Protein AF-0000000083314081 (afdb_homodimer)

Solvent-accessible surface area (backbone atoms only — not comparable to full-atom values): 13922 Å² total; per-residue (Å²): 123,68,64,67,51,73,63,53,50,51,49,54,43,27,73,72,63,39,52,27,14,42,36,30,29,67,39,76,42,76,49,58,80,53,58,70,67,34,44,24,38,32,38,81,83,71,50,67,47,74,56,68,43,86,66,68,62,46,66,61,52,47,54,51,27,45,52,18,46,72,72,60,50,60,46,72,42,78,40,70,34,49,71,66,58,53,90,82,60,89,75,68,48,52,10,37,36,35,31,43,32,37,50,45,62,44,78,58,82,68,57,69,76,77,65,79,66,75,78,71,81,124,124,69,65,66,51,73,62,54,49,50,49,52,43,26,72,72,63,39,52,27,13,40,36,30,30,67,40,75,43,78,48,58,80,52,57,67,68,35,44,25,38,30,38,79,84,71,51,66,47,74,55,67,44,87,66,70,63,46,64,61,52,48,54,50,28,45,52,17,46,72,72,61,50,58,47,74,42,79,40,70,33,50,71,67,58,53,91,81,60,87,76,68,47,53,10,36,35,35,30,42,32,36,52,45,64,44,78,58,81,66,56,69,75,78,67,79,65,76,76,72,80,124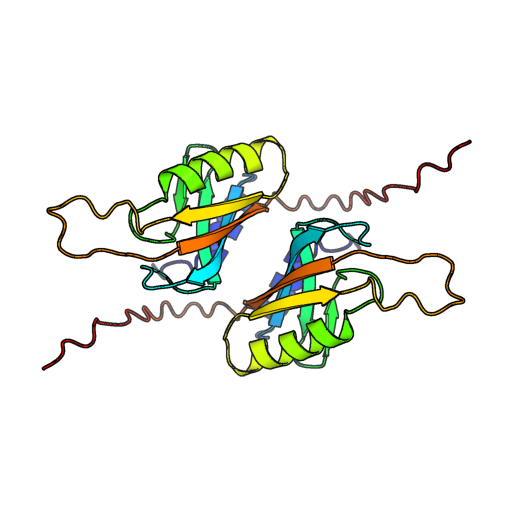

Nearest PDB structures (foldseek):
  3on5-assembly1_A  TM=8.384E-01  e=1.036E-07  Halalkalibacterium halodurans
  2we7-assembly1_A-3  TM=9.356E-01  e=1.508E-06  Mycolicibacterium smegmatis MC2 155
  2we8-assembly1_A-2  TM=9.209E-01  e=4.348E-06  Mycolicibacterium smegmatis MC2 155
  1r8y-assembly1_C  TM=2.141E-01  e=1.840E+00  Mus musculus
  1r8y-assembly1_A  TM=2.029E-01  e=2.673E+00  Mus musculus

Sequence (244 aa):
MASATIYQHLQQLLDQGLTVAVATITDVKGSVPREVGAKMIIHPYGQHVGTIGGGCGEADVIRVGLDVIQDGQPRNVQVDLTEEISMNSLGVCGGIMNVFVEPWRPQTGDVSTTEAAPSAANMASATIYQHLQQLLDQGLTVAVATITDVKGSVPREVGAKMIIHPYGQHVGTIGGGCGEADVIRVGLDVIQDGQPRNVQVDLTEEISMNSLGVCGGIMNVFVEPWRPQTGDVSTTEAAPSAAN

Foldseek 3Di:
DPPDDPVRVVVVCLVVFFKKKKKFFQDKFAFAQADGGFIKIAGLVQDIDGDRGVPQQVVVVNVVRNVCSVPQDKDKDKGAQQVPPPPPDPPRRGMITIMIMGMDGNPDVPPPCVPPPPPPPD/DPPDDPVRVVVVCLVVFFKKKKKFFQDKFAFAQADGGFIKIAGLVQDIDGDRGVPQQVVVVNVVRNVCSVPQDKDKDKGAQQVPPDPPDPPRRGMITIMIMGMDGNPDPPPPPPPPDPPPPD

Organism: NCBI:txid1204385

Structure (mmCIF, N/CA/C/O backbone):
data_AF-0000000083314081-model_v1
#
loop_
_entity.id
_entity.type
_entity.pdbx_description
1 polymer 'XdhC family protein'
#
loop_
_atom_site.group_PDB
_atom_site.id
_atom_site.type_symbol
_atom_site.label_atom_id
_atom_site.label_alt_id
_atom_site.label_comp_id
_atom_site.label_asym_id
_atom_site.label_entity_id
_atom_site.label_seq_id
_atom_site.pdbx_PDB_ins_code
_atom_site.Cartn_x
_atom_site.Cartn_y
_atom_site.Cartn_z
_atom_site.occupancy
_atom_site.B_iso_or_equiv
_atom_site.auth_seq_id
_atom_site.auth_comp_id
_atom_site.auth_asym_id
_atom_site.auth_atom_id
_atom_site.pdbx_PDB_model_num
ATOM 1 N N . MET A 1 1 ? 4.012 7.996 26.531 1 30.94 1 MET A N 1
ATOM 2 C CA . MET A 1 1 ? 3.348 6.93 25.797 1 30.94 1 MET A CA 1
ATOM 3 C C . MET A 1 1 ? 3.92 6.805 24.391 1 30.94 1 MET A C 1
ATOM 5 O O . MET A 1 1 ? 4.062 7.805 23.672 1 30.94 1 MET A O 1
ATOM 9 N N . ALA A 1 2 ? 4.777 6.023 24.234 1 40.97 2 ALA A N 1
ATOM 10 C CA . ALA A 1 2 ? 5.52 5.871 22.984 1 40.97 2 ALA A CA 1
ATOM 11 C C . ALA A 1 2 ? 4.582 5.918 21.781 1 40.97 2 ALA A C 1
ATOM 13 O O . ALA A 1 2 ? 3.498 5.332 21.797 1 40.97 2 ALA A O 1
ATOM 14 N N . SER A 1 3 ? 4.422 7.145 21.172 1 51.25 3 SER A N 1
ATOM 15 C CA . SER A 1 3 ? 3.514 7.379 20.062 1 51.25 3 SER A CA 1
ATOM 16 C C . SER A 1 3 ? 3.514 6.195 19.094 1 51.25 3 SER A C 1
ATOM 18 O O . SER A 1 3 ? 4.57 5.781 18.609 1 51.25 3 SER A O 1
ATOM 20 N N . ALA A 1 4 ? 2.572 5.297 19.219 1 60.06 4 ALA A N 1
ATOM 21 C CA . ALA A 1 4 ? 2.41 4.121 18.359 1 60.06 4 ALA A CA 1
ATOM 22 C C . ALA A 1 4 ? 2.547 4.492 16.891 1 60.06 4 ALA A C 1
ATOM 24 O O . ALA A 1 4 ? 2.111 5.566 16.469 1 60.06 4 ALA A O 1
ATOM 25 N N . THR A 1 5 ? 3.418 3.725 16.25 1 81.44 5 THR A N 1
ATOM 26 C CA . THR A 1 5 ? 3.508 3.879 14.805 1 81.44 5 THR A CA 1
ATOM 27 C C . THR A 1 5 ? 2.164 3.588 14.148 1 81.44 5 THR A C 1
ATOM 29 O O . THR A 1 5 ? 1.254 3.057 14.789 1 81.44 5 THR A O 1
ATOM 32 N N . ILE A 1 6 ? 1.946 4.059 13.039 1 86.94 6 ILE A N 1
ATOM 33 C CA . ILE A 1 6 ? 0.718 3.82 12.289 1 86.94 6 ILE A CA 1
ATOM 34 C C . ILE A 1 6 ? 0.434 2.32 12.227 1 86.94 6 ILE A C 1
ATOM 36 O O . ILE A 1 6 ? -0.721 1.897 12.305 1 86.94 6 ILE A O 1
ATOM 40 N N . TYR A 1 7 ? 1.453 1.509 12.211 1 83.94 7 TYR A N 1
ATOM 41 C CA . TYR A 1 7 ? 1.278 0.065 12.094 1 83.94 7 TYR A CA 1
ATOM 42 C C . TYR A 1 7 ? 0.827 -0.535 13.422 1 83.94 7 TYR A C 1
ATOM 44 O O . TYR A 1 7 ? 0.03 -1.477 13.445 1 83.94 7 TYR A O 1
ATOM 52 N N . GLN A 1 8 ? 1.313 0.028 14.445 1 84.62 8 GLN A N 1
ATOM 53 C CA . GLN A 1 8 ? 0.858 -0.43 15.75 1 84.62 8 GLN A CA 1
ATOM 54 C C . GLN A 1 8 ? -0.625 -0.133 15.953 1 84.62 8 GLN A C 1
ATOM 56 O O . GLN A 1 8 ? -1.363 -0.963 16.484 1 84.62 8 GLN A O 1
ATOM 61 N N . HIS A 1 9 ? -0.928 1.041 15.531 1 89.38 9 HIS A N 1
ATOM 62 C CA . HIS A 1 9 ? -2.342 1.387 15.609 1 89.38 9 HIS A CA 1
ATOM 63 C C . HIS A 1 9 ? -3.188 0.453 14.75 1 89.38 9 HIS A C 1
ATOM 65 O O . HIS A 1 9 ? -4.25 -0.003 15.18 1 89.38 9 HIS A O 1
ATOM 71 N N . LEU A 1 10 ? -2.729 0.212 13.578 1 90.31 10 LEU A N 1
ATOM 72 C CA . LEU A 1 10 ? -3.428 -0.694 12.68 1 90.31 10 LEU A CA 1
ATOM 73 C C . LEU A 1 10 ? -3.635 -2.059 13.328 1 90.31 10 LEU A C 1
ATOM 75 O O . LEU A 1 10 ? -4.75 -2.588 13.32 1 90.31 10 LEU A O 1
ATOM 79 N N . GLN A 1 11 ? -2.609 -2.557 13.914 1 87.44 11 GLN A N 1
ATOM 80 C CA . GLN A 1 11 ? -2.686 -3.865 14.555 1 87.44 11 GLN A CA 1
ATOM 81 C C . GLN A 1 11 ? -3.701 -3.861 15.695 1 87.44 11 GLN A C 1
ATOM 83 O O . GLN A 1 11 ? -4.453 -4.824 15.867 1 87.44 11 GLN A O 1
ATOM 88 N N . GLN A 1 12 ? -3.633 -2.838 16.438 1 88.69 12 GLN A N 1
ATOM 89 C CA . GLN A 1 12 ? -4.566 -2.725 17.547 1 88.69 12 GLN A CA 1
ATOM 90 C C . GLN A 1 12 ? -6.012 -2.764 17.062 1 88.69 12 GLN A C 1
ATOM 92 O O . GLN A 1 12 ? -6.852 -3.439 17.656 1 88.69 12 GLN A O 1
ATOM 97 N N . LEU A 1 13 ? -6.285 -2.082 16.047 1 92 13 LEU A N 1
ATOM 98 C CA . LEU A 1 13 ? -7.641 -2.035 15.5 1 92 13 LEU A CA 1
ATOM 99 C C . LEU A 1 13 ? -8.062 -3.402 14.977 1 92 13 LEU A C 1
ATOM 101 O O . LEU A 1 13 ? -9.188 -3.844 15.203 1 92 13 LEU A O 1
ATOM 105 N N . LEU A 1 14 ? -7.168 -4.066 14.289 1 90.19 14 LEU A N 1
ATOM 106 C CA . LEU A 1 14 ? -7.461 -5.395 13.766 1 90.19 14 LEU A CA 1
ATOM 107 C C . LEU A 1 14 ? -7.676 -6.391 14.898 1 90.19 14 LEU A C 1
ATOM 109 O O . LEU A 1 14 ? -8.555 -7.254 14.812 1 90.19 14 LEU A O 1
ATOM 113 N N . ASP A 1 15 ? -6.922 -6.258 15.914 1 88.75 15 ASP A N 1
ATOM 114 C CA . ASP A 1 15 ? -7.055 -7.129 17.078 1 88.75 15 ASP A CA 1
ATOM 115 C C . ASP A 1 15 ? -8.422 -6.953 17.734 1 88.75 15 ASP A C 1
ATOM 117 O O . ASP A 1 15 ? -8.93 -7.875 18.375 1 88.75 15 ASP A O 1
ATOM 121 N N . GLN A 1 16 ? -8.953 -5.809 17.625 1 92.31 16 GLN A N 1
ATOM 122 C CA . GLN A 1 16 ? -10.273 -5.512 18.172 1 92.31 16 GLN A CA 1
ATOM 123 C C . GLN A 1 16 ? -11.383 -6.031 17.266 1 92.31 16 GLN A C 1
ATOM 125 O O . GLN A 1 16 ? -12.57 -5.863 17.562 1 92.31 16 GLN A O 1
ATOM 130 N N . GLY A 1 17 ? -10.977 -6.59 16.109 1 92 17 GLY A N 1
ATOM 131 C CA . GLY A 1 17 ? -11.945 -7.191 15.203 1 92 17 GLY A CA 1
ATOM 132 C C . GLY A 1 17 ? -12.5 -6.215 14.188 1 92 17 GLY A C 1
ATOM 133 O O . GLY A 1 17 ? -13.5 -6.5 13.523 1 92 17 GLY A O 1
ATOM 134 N N . LEU A 1 18 ? -11.906 -5.086 14.078 1 93.5 18 LEU A N 1
ATOM 135 C CA . LEU A 1 18 ? -12.398 -4.055 13.172 1 93.5 18 LEU A CA 1
ATOM 136 C C . LEU A 1 18 ? -11.766 -4.188 11.797 1 93.5 18 LEU A C 1
ATOM 138 O O . LEU A 1 18 ? -10.562 -4.457 11.68 1 93.5 18 LEU A O 1
ATOM 142 N N . THR A 1 19 ? -12.609 -4.059 10.773 1 95.75 19 THR A N 1
ATOM 143 C CA . THR A 1 19 ? -12.109 -3.863 9.422 1 95.75 19 THR A CA 1
ATOM 144 C C . THR A 1 19 ? -11.875 -2.383 9.141 1 95.75 19 THR A C 1
ATOM 146 O O . THR A 1 19 ? -12.758 -1.554 9.359 1 95.75 19 THR A O 1
ATOM 149 N N . VAL A 1 20 ? -10.719 -2.09 8.664 1 97.19 20 VAL A N 1
ATOM 150 C CA . VAL A 1 20 ? -10.383 -0.696 8.391 1 97.19 20 VAL A CA 1
ATOM 151 C C . VAL A 1 20 ? -9.867 -0.562 6.957 1 97.19 20 VAL A C 1
ATOM 153 O O . VAL A 1 20 ? -9.672 -1.564 6.266 1 97.19 20 VAL A O 1
ATOM 156 N N . ALA A 1 21 ? -9.773 0.697 6.516 1 97.69 21 ALA A N 1
ATOM 157 C CA . ALA A 1 21 ? -9.086 1 5.266 1 97.69 21 ALA A CA 1
ATOM 158 C C . ALA A 1 21 ? -7.762 1.718 5.531 1 97.69 21 ALA A C 1
ATOM 160 O O . ALA A 1 21 ? -7.668 2.533 6.449 1 97.69 21 ALA A O 1
ATOM 161 N N . VAL A 1 22 ? -6.75 1.36 4.766 1 97.06 22 VAL A N 1
ATOM 162 C CA . VAL A 1 22 ? -5.48 2.078 4.812 1 97.06 22 VAL A CA 1
ATOM 163 C C . VAL A 1 22 ? -5.25 2.807 3.492 1 97.06 22 VAL A C 1
ATOM 165 O O . VAL A 1 22 ? -5.277 2.191 2.424 1 97.06 22 VAL A O 1
ATOM 168 N N . ALA A 1 23 ? -5.102 4.113 3.57 1 97.25 23 ALA A N 1
ATOM 169 C CA . ALA A 1 23 ? -4.758 4.965 2.434 1 97.25 23 ALA A CA 1
ATOM 170 C C . ALA A 1 23 ? -3.256 5.234 2.387 1 97.25 23 ALA A C 1
ATOM 172 O O . ALA A 1 23 ? -2.656 5.629 3.391 1 97.25 23 ALA A O 1
ATOM 173 N N . THR A 1 24 ? -2.633 5 1.259 1 96.94 24 THR A N 1
ATOM 174 C CA . THR A 1 24 ? -1.206 5.23 1.053 1 96.94 24 THR A CA 1
ATOM 175 C C . THR A 1 24 ? -0.972 6.141 -0.148 1 96.94 24 THR A C 1
ATOM 177 O O . THR A 1 24 ? -1.516 5.906 -1.229 1 96.94 24 THR A O 1
ATOM 180 N N . ILE A 1 25 ? -0.211 7.211 0.054 1 96.19 25 ILE A N 1
ATOM 181 C CA . ILE A 1 25 ? 0.215 8 -1.095 1 96.19 25 ILE A CA 1
ATOM 182 C C . ILE A 1 25 ? 1.212 7.203 -1.931 1 96.19 25 ILE A C 1
ATOM 184 O O . ILE A 1 25 ? 2.285 6.84 -1.446 1 96.19 25 ILE A O 1
ATOM 188 N N . THR A 1 26 ? 0.917 6.977 -3.232 1 97.88 26 THR A N 1
ATOM 189 C CA . THR A 1 26 ? 1.77 6.117 -4.047 1 97.88 26 THR A CA 1
ATOM 190 C C . THR A 1 26 ? 2.51 6.934 -5.102 1 97.88 26 THR A C 1
ATOM 192 O O . THR A 1 26 ? 3.486 6.461 -5.688 1 97.88 26 THR A O 1
ATOM 195 N N . ASP A 1 27 ? 2.014 8.102 -5.383 1 96.44 27 ASP A N 1
ATOM 196 C CA . ASP A 1 27 ? 2.619 8.984 -6.379 1 96.44 27 ASP A CA 1
ATOM 197 C C . ASP A 1 27 ? 2.25 10.445 -6.121 1 96.44 27 ASP A C 1
ATOM 199 O O . ASP A 1 27 ? 1.178 10.734 -5.586 1 96.44 27 ASP A O 1
ATOM 203 N N . VAL A 1 28 ? 3.188 11.297 -6.543 1 94.19 28 VAL A N 1
ATOM 204 C CA . VAL A 1 28 ? 2.906 12.711 -6.375 1 94.19 28 VAL A CA 1
ATOM 205 C C . VAL A 1 28 ? 3.475 13.5 -7.555 1 94.19 28 VAL A C 1
ATOM 207 O O . VAL A 1 28 ? 4.438 13.062 -8.188 1 94.19 28 VAL A O 1
ATOM 210 N N . LYS A 1 29 ? 2.773 14.516 -7.836 1 93.38 29 LYS A N 1
ATOM 211 C CA . LYS A 1 29 ? 3.238 15.531 -8.773 1 93.38 29 LYS A CA 1
ATOM 212 C C . LYS A 1 29 ? 3.113 16.922 -8.18 1 93.38 29 LYS A C 1
ATOM 214 O O . LYS A 1 29 ? 2.062 17.297 -7.652 1 93.38 29 LYS A O 1
ATOM 219 N N . GLY A 1 30 ? 4.211 17.719 -8.281 1 90.5 30 GLY A N 1
ATOM 220 C CA . GLY A 1 30 ? 4.164 19.062 -7.754 1 90.5 30 GLY A CA 1
ATOM 221 C C . GLY A 1 30 ? 4.348 19.125 -6.246 1 90.5 30 GLY A C 1
ATOM 222 O O . GLY A 1 30 ? 4.969 18.234 -5.66 1 90.5 30 GLY A O 1
ATOM 223 N N . SER A 1 31 ? 3.961 20.141 -5.633 1 86.06 31 SER A N 1
ATOM 224 C CA . SER A 1 31 ? 4.121 20.328 -4.195 1 86.06 31 SER A CA 1
ATOM 225 C C . SER A 1 31 ? 2.955 19.719 -3.426 1 86.06 31 SER A C 1
ATOM 227 O O . SER A 1 31 ? 1.798 20.078 -3.648 1 86.06 31 SER A O 1
ATOM 229 N N . VAL A 1 32 ? 3.299 18.828 -2.689 1 85.06 32 VAL A N 1
ATOM 230 C CA . VAL A 1 32 ? 2.273 18.156 -1.898 1 85.06 32 VAL A CA 1
ATOM 231 C C . VAL A 1 32 ? 2.674 18.156 -0.425 1 85.06 32 VAL A C 1
ATOM 233 O O . VAL A 1 32 ? 3.854 18.297 -0.096 1 85.06 32 VAL A O 1
ATOM 236 N N . PRO A 1 33 ? 1.702 18.062 0.41 1 85.38 33 PRO A N 1
ATOM 237 C CA . PRO A 1 33 ? 1.962 18.188 1.845 1 85.38 33 PRO A CA 1
ATOM 238 C C . PRO A 1 33 ? 2.709 17 2.43 1 85.38 33 PRO A C 1
ATOM 240 O O . PRO A 1 33 ? 3.344 17.109 3.48 1 85.38 33 PRO A O 1
ATOM 243 N N . ARG A 1 34 ? 2.525 15.797 1.87 1 90.12 34 ARG A N 1
ATOM 244 C CA . ARG A 1 34 ? 3.168 14.594 2.377 1 90.12 34 ARG A CA 1
ATOM 245 C C . ARG A 1 34 ? 3.887 13.844 1.26 1 90.12 34 ARG A C 1
ATOM 247 O O . ARG A 1 34 ? 3.543 13.992 0.085 1 90.12 34 ARG A O 1
ATOM 254 N N . GLU A 1 35 ? 4.805 13 1.658 1 91.69 35 GLU A N 1
ATOM 255 C CA . GLU A 1 35 ? 5.625 12.273 0.697 1 91.69 35 GLU A CA 1
ATOM 256 C C . GLU A 1 35 ? 4.977 10.945 0.312 1 91.69 35 GLU A C 1
ATOM 258 O O . GLU A 1 35 ? 4.074 10.469 1.003 1 91.69 35 GLU A O 1
ATOM 263 N N . VAL A 1 36 ? 5.453 10.367 -0.768 1 95.69 36 VAL A N 1
ATOM 264 C CA . VAL A 1 36 ? 5.07 9.023 -1.171 1 95.69 36 VAL A CA 1
ATOM 265 C C . VAL A 1 36 ? 5.328 8.047 -0.025 1 95.69 36 VAL A C 1
ATOM 267 O O . VAL A 1 36 ? 6.367 8.117 0.636 1 95.69 36 VAL A O 1
ATOM 270 N N . GLY A 1 37 ? 4.375 7.172 0.257 1 94.94 37 GLY A N 1
ATOM 271 C CA . GLY A 1 37 ? 4.492 6.215 1.348 1 94.94 37 GLY A CA 1
ATOM 272 C C . GLY A 1 37 ? 3.713 6.621 2.584 1 94.94 37 GLY A C 1
ATOM 273 O O . GLY A 1 37 ? 3.453 5.793 3.459 1 94.94 37 GLY A O 1
ATOM 274 N N . ALA A 1 38 ? 3.389 7.93 2.703 1 93.81 38 ALA A N 1
ATOM 275 C CA . ALA A 1 38 ? 2.57 8.375 3.828 1 93.81 38 ALA A CA 1
ATOM 276 C C . ALA A 1 38 ? 1.236 7.633 3.861 1 93.81 38 ALA A C 1
ATOM 278 O O . ALA A 1 38 ? 0.65 7.352 2.814 1 93.81 38 ALA A O 1
ATOM 279 N N . LYS A 1 39 ? 0.776 7.375 5.145 1 94.62 39 LYS A N 1
ATOM 280 C CA . LYS A 1 39 ? -0.409 6.535 5.289 1 94.62 39 LYS A CA 1
ATOM 281 C C . LYS A 1 39 ? -1.425 7.176 6.23 1 94.62 39 LYS A C 1
ATOM 283 O O . LYS A 1 39 ? -1.055 7.941 7.125 1 94.62 39 LYS A O 1
ATOM 288 N N . MET A 1 40 ? -2.65 6.793 5.984 1 94.62 40 MET A N 1
ATOM 289 C CA . MET A 1 40 ? -3.785 7.121 6.84 1 94.62 40 MET A CA 1
ATOM 290 C C . MET A 1 40 ? -4.688 5.902 7.039 1 94.62 40 MET A C 1
ATOM 292 O O . MET A 1 40 ? -5 5.199 6.078 1 94.62 40 MET A O 1
ATOM 296 N N . ILE A 1 41 ? -4.992 5.68 8.297 1 96.06 41 ILE A N 1
ATOM 297 C CA . ILE A 1 41 ? -5.945 4.621 8.602 1 96.06 41 ILE A CA 1
ATOM 298 C C . ILE A 1 41 ? -7.348 5.211 8.742 1 96.06 41 ILE A C 1
ATOM 300 O O . ILE A 1 41 ? -7.551 6.18 9.469 1 96.06 41 ILE A O 1
ATOM 304 N N . ILE A 1 42 ? -8.25 4.605 8.031 1 96.44 42 ILE A N 1
ATOM 305 C CA . ILE A 1 42 ? -9.641 5.047 8.078 1 96.44 42 ILE A CA 1
ATOM 306 C C . ILE A 1 42 ? -10.484 4.008 8.812 1 96.44 42 ILE A C 1
ATOM 308 O O . ILE A 1 42 ? -10.547 2.848 8.398 1 96.44 42 ILE A O 1
ATOM 312 N N . HIS A 1 43 ? -11.195 4.484 9.781 1 94.75 43 HIS A N 1
ATOM 313 C CA . HIS A 1 43 ? -12.086 3.65 10.578 1 94.75 43 HIS A CA 1
ATOM 314 C C . HIS A 1 43 ? -13.453 3.52 9.922 1 94.75 43 HIS A C 1
ATOM 316 O O . HIS A 1 43 ? -13.867 4.391 9.156 1 94.75 43 HIS A O 1
ATOM 322 N N . PRO A 1 44 ? -14.117 2.422 10.391 1 92.62 44 PRO A N 1
ATOM 323 C CA . PRO A 1 44 ? -15.445 2.242 9.805 1 92.62 44 PRO A CA 1
ATOM 324 C C . PRO A 1 44 ? -16.438 3.322 10.25 1 92.62 44 PRO A C 1
ATOM 326 O O . PRO A 1 44 ? -17.484 3.492 9.625 1 92.62 44 PRO A O 1
ATOM 329 N N . TYR A 1 45 ? -16.141 4.047 11.273 1 88.38 45 TYR A N 1
ATOM 330 C CA . TYR A 1 45 ? -17.062 5.074 11.75 1 88.38 45 TYR A CA 1
ATOM 331 C C . TYR A 1 45 ? -16.594 6.465 11.336 1 88.38 45 TYR A C 1
ATOM 333 O O . TYR A 1 45 ? -17.094 7.469 11.859 1 88.38 45 TYR A O 1
ATOM 341 N N . GLY A 1 46 ? -15.656 6.594 10.539 1 82.56 46 GLY A N 1
ATOM 342 C CA . GLY A 1 46 ? -15.266 7.852 9.922 1 82.56 46 GLY A CA 1
ATOM 343 C C . GLY A 1 46 ? -14.055 8.484 10.578 1 82.56 46 GLY A C 1
ATOM 344 O O . GLY A 1 46 ? -13.508 9.469 10.062 1 82.56 46 GLY A O 1
ATOM 345 N N . GLN A 1 47 ? -13.672 7.973 11.727 1 87.69 47 GLN A N 1
ATOM 346 C CA . GLN A 1 47 ? -12.438 8.453 12.352 1 87.69 47 GLN A CA 1
ATOM 347 C C . GLN A 1 47 ? -11.211 7.941 11.609 1 87.69 47 GLN A C 1
ATOM 349 O O . GLN A 1 47 ? -11.312 7.027 10.781 1 87.69 47 GLN A O 1
ATOM 354 N N . HIS A 1 48 ? -10.148 8.688 11.828 1 89.5 48 HIS A N 1
ATOM 355 C CA . HIS A 1 48 ? -8.93 8.258 11.148 1 89.5 48 HIS A CA 1
ATOM 356 C C . HIS A 1 48 ? -7.711 8.469 12.039 1 89.5 48 HIS A C 1
ATOM 358 O O . HIS A 1 48 ? -7.762 9.227 13.008 1 89.5 48 HIS A O 1
ATOM 364 N N . VAL A 1 49 ? -6.688 7.66 11.766 1 88.75 49 VAL A N 1
ATOM 365 C CA . VAL A 1 49 ? -5.371 7.793 12.383 1 88.75 49 VAL A CA 1
ATOM 366 C C . VAL A 1 49 ? -4.336 8.133 11.312 1 88.75 49 VAL A C 1
ATOM 368 O O . VAL A 1 49 ? -4.289 7.496 10.258 1 88.75 49 VAL A O 1
ATOM 371 N N . GLY A 1 50 ? -3.488 9.086 11.664 1 87.5 50 GLY A N 1
ATOM 372 C CA . GLY A 1 50 ? -2.566 9.57 10.656 1 87.5 50 GLY A CA 1
ATOM 373 C C . GLY A 1 50 ? -3.221 10.492 9.641 1 87.5 50 GLY A C 1
ATOM 374 O O . GLY A 1 50 ? -4.422 10.758 9.719 1 87.5 50 GLY A O 1
ATOM 375 N N . THR A 1 51 ? -2.379 11.062 8.75 1 86.69 51 THR A N 1
ATOM 376 C CA . THR A 1 51 ? -2.91 11.953 7.723 1 86.69 51 THR A CA 1
ATOM 377 C C . THR A 1 51 ? -2.057 11.898 6.457 1 86.69 51 THR A C 1
ATOM 379 O O . THR A 1 51 ? -0.875 11.547 6.516 1 86.69 51 THR A O 1
ATOM 382 N N . ILE A 1 52 ? -2.725 12.211 5.309 1 84.5 52 ILE A N 1
ATOM 383 C CA . ILE A 1 52 ? -2.012 12.297 4.039 1 84.5 52 ILE A CA 1
ATOM 384 C C . ILE A 1 52 ? -1.859 13.758 3.625 1 84.5 52 ILE A C 1
ATOM 386 O O . ILE A 1 52 ? -1.302 14.055 2.566 1 84.5 52 ILE A O 1
ATOM 390 N N . GLY A 1 53 ? -2.18 14.766 4.41 1 78.06 53 GLY A N 1
ATOM 391 C CA . GLY A 1 53 ? -1.998 16.141 4.008 1 78.06 53 GLY A CA 1
ATOM 392 C C . GLY A 1 53 ? -2.689 17.141 4.93 1 78.06 53 GLY A C 1
ATOM 393 O O . GLY A 1 53 ? -2.654 18.344 4.691 1 78.06 53 GLY A O 1
ATOM 394 N N . GLY A 1 54 ? -3.174 16.953 6.066 1 65.12 54 GLY A N 1
ATOM 395 C CA . GLY A 1 54 ? -3.576 17.922 7.07 1 65.12 54 GLY A CA 1
ATOM 396 C C . GLY A 1 54 ? -4.883 18.625 6.734 1 65.12 54 GLY A C 1
ATOM 397 O O . GLY A 1 54 ? -5.113 19.766 7.156 1 65.12 54 GLY A O 1
ATOM 398 N N . GLY A 1 55 ? -5.652 18.016 5.895 1 64.69 55 GLY A N 1
ATOM 399 C CA . GLY A 1 55 ? -6.969 18.594 5.68 1 64.69 55 GLY A CA 1
ATOM 400 C C . GLY A 1 55 ? -7.34 18.703 4.211 1 64.69 55 GLY A C 1
ATOM 401 O O . GLY A 1 55 ? -8.516 18.625 3.857 1 64.69 55 GLY A O 1
ATOM 402 N N . CYS A 1 56 ? -6.32 18.906 3.438 1 64.56 56 CYS A N 1
ATOM 403 C CA . CYS A 1 56 ? -6.613 19.078 2.018 1 64.56 56 CYS A CA 1
ATOM 404 C C . CYS A 1 56 ? -6.805 17.719 1.337 1 64.56 56 CYS A C 1
ATOM 406 O O . CYS A 1 56 ? -5.93 16.859 1.405 1 64.56 56 CYS A O 1
ATOM 408 N N . GLY A 1 57 ? -8.109 17.438 0.826 1 75.94 57 GLY A N 1
ATOM 409 C CA . GLY A 1 57 ? -8.461 16.281 0.023 1 75.94 57 GLY A CA 1
ATOM 410 C C . GLY A 1 57 ? -8.695 15.031 0.85 1 75.94 57 GLY A C 1
ATOM 411 O O . GLY A 1 57 ? -9.031 13.977 0.308 1 75.94 57 GLY A O 1
ATOM 412 N N . GLU A 1 58 ? -8.609 15.148 2.219 1 84.69 58 GLU A N 1
ATOM 413 C CA . GLU A 1 58 ? -8.766 14 3.109 1 84.69 58 GLU A CA 1
ATOM 414 C C . GLU A 1 58 ? -10.211 13.516 3.129 1 84.69 58 GLU A C 1
ATOM 416 O O . GLU A 1 58 ? -10.469 12.312 3.211 1 84.69 58 GLU A O 1
ATOM 421 N N . ALA A 1 59 ? -11.125 14.445 2.938 1 86.81 59 ALA A N 1
ATOM 422 C CA . ALA A 1 59 ? -12.539 14.07 2.992 1 86.81 59 ALA A CA 1
ATOM 423 C C . ALA A 1 59 ? -12.883 13.062 1.896 1 86.81 59 ALA A C 1
ATOM 425 O O . ALA A 1 59 ? -13.578 12.07 2.146 1 86.81 59 ALA A O 1
ATOM 426 N N . ASP A 1 60 ? -12.406 13.336 0.712 1 89.75 60 ASP A N 1
ATOM 427 C CA . ASP A 1 60 ? -12.656 12.422 -0.401 1 89.75 60 ASP A CA 1
ATOM 428 C C . ASP A 1 60 ? -12.023 11.055 -0.143 1 89.75 60 ASP A C 1
ATOM 430 O O . ASP A 1 60 ? -12.641 10.023 -0.412 1 89.75 60 ASP A O 1
ATOM 434 N N . VAL A 1 61 ? -10.867 11.07 0.346 1 94.69 61 VAL A N 1
ATOM 435 C CA . VAL A 1 61 ? -10.164 9.828 0.616 1 94.69 61 VAL A CA 1
ATOM 436 C C . VAL A 1 61 ? -10.891 9.047 1.71 1 94.69 61 VAL A C 1
ATOM 438 O O . VAL A 1 61 ? -11.023 7.824 1.623 1 94.69 61 VAL A O 1
ATOM 441 N N . ILE A 1 62 ? -11.367 9.734 2.703 1 95.19 62 ILE A N 1
ATOM 442 C CA . ILE A 1 62 ? -12.102 9.094 3.791 1 95.19 62 ILE A CA 1
ATOM 443 C C . ILE A 1 62 ? -13.391 8.477 3.25 1 95.19 62 ILE A C 1
ATOM 445 O O . ILE A 1 62 ? -13.719 7.332 3.578 1 95.19 62 ILE A O 1
ATOM 449 N N . ARG A 1 63 ? -14.086 9.195 2.434 1 95.19 63 ARG A N 1
ATOM 450 C CA . ARG A 1 63 ? -15.305 8.664 1.835 1 95.19 63 ARG A CA 1
ATOM 451 C C . ARG A 1 63 ? -15.016 7.383 1.053 1 95.19 63 ARG A C 1
ATOM 453 O O . ARG A 1 63 ? -15.727 6.391 1.191 1 95.19 63 ARG A O 1
ATOM 460 N N . VAL A 1 64 ? -14.023 7.422 0.245 1 96.44 64 VAL A N 1
ATOM 461 C CA . VAL A 1 64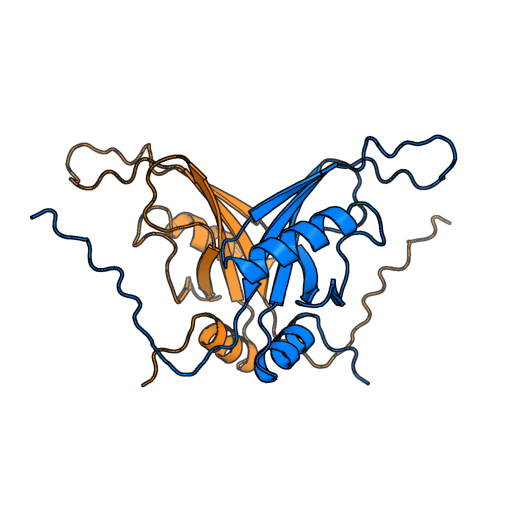 ? -13.617 6.25 -0.524 1 96.44 64 VAL A CA 1
ATOM 462 C C . VAL A 1 64 ? -13.234 5.117 0.425 1 96.44 64 VAL A C 1
ATOM 464 O O . VAL A 1 64 ? -13.562 3.953 0.178 1 96.44 64 VAL A O 1
ATOM 467 N N . GLY A 1 65 ? -12.523 5.477 1.483 1 97.44 65 GLY A N 1
ATOM 468 C CA . GLY A 1 65 ? -12.156 4.48 2.477 1 97.44 65 GLY A CA 1
ATOM 469 C C . GLY A 1 65 ? -13.352 3.75 3.059 1 97.44 65 GLY A C 1
ATOM 470 O O . GLY A 1 65 ? -13.305 2.535 3.266 1 97.44 65 GLY A O 1
ATOM 471 N N . LEU A 1 66 ? -14.398 4.453 3.299 1 97.19 66 LEU A N 1
ATOM 472 C CA . LEU A 1 66 ? -15.617 3.846 3.82 1 97.19 66 LEU A CA 1
ATOM 473 C C . LEU A 1 66 ? -16.219 2.877 2.809 1 97.19 66 LEU A C 1
ATOM 475 O O . LEU A 1 66 ? -16.672 1.794 3.178 1 97.19 66 LEU A O 1
ATOM 479 N N . ASP A 1 67 ? -16.219 3.244 1.559 1 97.75 67 ASP A N 1
ATOM 480 C CA . ASP A 1 67 ? -16.688 2.346 0.505 1 97.75 67 ASP A CA 1
ATOM 481 C C . ASP A 1 67 ? -15.836 1.077 0.455 1 97.75 67 ASP A C 1
ATOM 483 O O . ASP A 1 67 ? -16.359 -0.025 0.3 1 97.75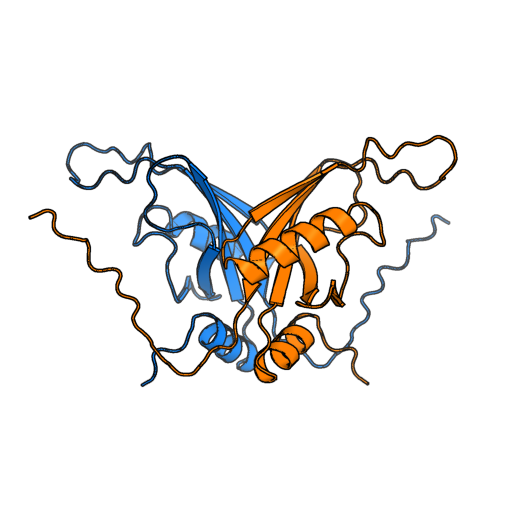 67 ASP A O 1
ATOM 487 N N . VAL A 1 68 ? -14.562 1.281 0.542 1 97.88 68 VAL A N 1
ATOM 488 C CA . VAL A 1 68 ? -13.617 0.172 0.487 1 97.88 68 VAL A CA 1
ATOM 489 C C . VAL A 1 68 ? -13.867 -0.781 1.653 1 97.88 68 VAL A C 1
ATOM 491 O O . VAL A 1 68 ? -13.82 -2.002 1.487 1 97.88 68 VAL A O 1
ATOM 494 N N . ILE A 1 69 ? -14.07 -0.246 2.812 1 97 69 ILE A N 1
ATOM 495 C CA . ILE A 1 69 ? -14.375 -1.073 3.975 1 97 69 ILE A CA 1
ATOM 496 C C . ILE A 1 69 ? -15.648 -1.877 3.719 1 97 69 ILE A C 1
ATOM 498 O O . ILE A 1 69 ? -15.711 -3.066 4.039 1 97 69 ILE A O 1
ATOM 502 N N . GLN A 1 70 ? -16.578 -1.288 3.152 1 96.56 70 GLN A N 1
ATOM 503 C CA . GLN A 1 70 ? -17.891 -1.893 2.949 1 96.56 70 GLN A CA 1
ATOM 504 C C . GLN A 1 70 ? -17.828 -3.006 1.907 1 96.56 70 GLN A C 1
ATOM 506 O O . GLN A 1 70 ? -18.391 -4.086 2.109 1 96.56 70 GLN A O 1
ATOM 511 N N . ASP A 1 71 ? -17.125 -2.822 0.795 1 97 71 ASP A N 1
ATOM 512 C CA . ASP A 1 71 ? -17.234 -3.791 -0.291 1 97 71 ASP A CA 1
ATOM 513 C C . ASP A 1 71 ? -15.969 -4.633 -0.406 1 97 71 ASP A C 1
ATOM 515 O O . ASP A 1 71 ? -15.938 -5.617 -1.147 1 97 71 ASP A O 1
ATOM 519 N N . GLY A 1 72 ? -14.914 -4.227 0.245 1 96.25 72 GLY A N 1
ATOM 520 C CA . GLY A 1 72 ? -13.695 -5.012 0.294 1 96.25 72 GLY A CA 1
ATOM 521 C C . GLY A 1 72 ? -12.828 -4.848 -0.944 1 96.25 72 GLY A C 1
ATOM 522 O O . GLY A 1 72 ? -11.875 -5.598 -1.143 1 96.25 72 GLY A O 1
ATOM 523 N N . GLN A 1 73 ? -13.172 -3.846 -1.791 1 96.31 73 GLN A N 1
ATOM 524 C CA . GLN A 1 73 ? -12.438 -3.658 -3.039 1 96.31 73 GLN A CA 1
ATOM 525 C C . GLN A 1 73 ? -11.508 -2.455 -2.953 1 96.31 73 GLN A C 1
ATOM 527 O O . GLN A 1 73 ? -11.953 -1.331 -2.711 1 96.31 73 GLN A O 1
ATOM 532 N N . PRO A 1 74 ? -10.227 -2.689 -3.195 1 98 74 PRO A N 1
ATOM 533 C CA . PRO A 1 74 ? -9.312 -1.544 -3.184 1 98 74 PRO A CA 1
ATOM 534 C C . PRO A 1 74 ? -9.609 -0.54 -4.293 1 98 74 PRO A C 1
ATOM 536 O O . PRO A 1 74 ? -10.25 -0.888 -5.293 1 98 74 PRO A O 1
ATOM 539 N N . ARG A 1 75 ? -9.141 0.739 -4.078 1 97.62 75 ARG A N 1
ATOM 540 C CA . ARG A 1 75 ? -9.344 1.826 -5.03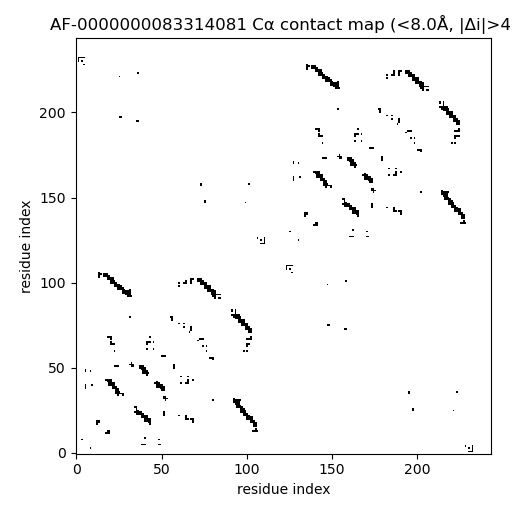1 1 97.62 75 ARG A CA 1
ATOM 541 C C . ARG A 1 75 ? -8.133 2.746 -5.078 1 97.62 75 ARG A C 1
ATOM 543 O O . ARG A 1 75 ? -7.438 2.924 -4.074 1 97.62 75 ARG A O 1
ATOM 550 N N . ASN A 1 76 ? -7.953 3.27 -6.285 1 97.88 76 ASN A N 1
ATOM 551 C CA . ASN A 1 76 ? -7.062 4.418 -6.43 1 97.88 76 ASN A CA 1
ATOM 552 C C . ASN A 1 76 ? -7.84 5.73 -6.469 1 97.88 76 ASN A C 1
ATOM 554 O O . ASN A 1 76 ? -8.867 5.828 -7.141 1 97.88 76 ASN A O 1
ATOM 558 N N . VAL A 1 77 ? -7.297 6.699 -5.766 1 95.75 77 VAL A N 1
ATOM 559 C CA . VAL A 1 77 ? -7.91 8.016 -5.715 1 95.75 77 VAL A CA 1
ATOM 560 C C . VAL A 1 77 ? -6.887 9.086 -6.105 1 95.75 77 VAL A C 1
ATOM 562 O O . VAL A 1 77 ? -5.781 9.117 -5.559 1 95.75 77 VAL A O 1
ATOM 565 N N . GLN A 1 78 ? -7.254 9.891 -7.066 1 94.62 78 GLN A N 1
ATOM 566 C CA . GLN A 1 78 ? -6.43 11.055 -7.367 1 94.62 78 GLN A CA 1
ATOM 567 C C . GLN A 1 78 ? -6.91 12.289 -6.602 1 94.62 78 GLN A C 1
ATOM 569 O O . GLN A 1 78 ? -8.086 12.656 -6.684 1 94.62 78 GLN A O 1
ATOM 574 N N . VAL A 1 79 ? -6.062 12.859 -5.867 1 91.75 79 VAL A N 1
ATOM 575 C CA . VAL A 1 79 ? -6.371 14.078 -5.117 1 91.75 79 VAL A CA 1
ATOM 576 C C . VAL A 1 79 ? -5.664 15.266 -5.758 1 91.75 79 VAL A C 1
ATOM 578 O O . VAL A 1 79 ? -4.434 15.344 -5.758 1 91.75 79 VAL A O 1
ATOM 581 N N . ASP A 1 80 ? -6.43 16.203 -6.273 1 88.5 80 ASP A N 1
ATOM 582 C CA . ASP A 1 80 ? -5.918 17.391 -6.949 1 88.5 80 ASP A CA 1
ATOM 583 C C . ASP A 1 80 ? -5.953 18.609 -6.023 1 88.5 80 ASP A C 1
ATOM 585 O O . ASP A 1 80 ? -7.023 19.141 -5.73 1 88.5 80 ASP A O 1
ATOM 589 N N . LEU A 1 81 ? -4.84 19.047 -5.652 1 83.5 81 LEU A N 1
ATOM 590 C CA . LEU A 1 81 ? -4.746 20.172 -4.715 1 83.5 81 LEU A CA 1
ATOM 591 C C . LEU A 1 81 ? -4.457 21.469 -5.453 1 83.5 81 LEU A C 1
ATOM 593 O O . LEU A 1 81 ? -4.18 22.5 -4.824 1 83.5 81 LEU A O 1
ATOM 597 N N . THR A 1 82 ? -4.367 21.391 -6.785 1 78.19 82 THR A N 1
ATOM 598 C CA . THR A 1 82 ? -4.086 22.578 -7.578 1 78.19 82 THR A CA 1
ATOM 599 C C . THR A 1 82 ? -5.285 23.531 -7.578 1 78.19 82 THR A C 1
ATOM 601 O O . THR A 1 82 ? -5.133 24.734 -7.793 1 78.19 82 THR A O 1
ATOM 604 N N . GLU A 1 83 ? -6.402 22.938 -7.637 1 64 83 GLU A N 1
ATOM 605 C CA . GLU A 1 83 ? -7.582 23.781 -7.793 1 64 83 GLU A CA 1
ATOM 606 C C . GLU A 1 83 ? -7.859 24.578 -6.52 1 64 83 GLU A C 1
ATOM 608 O O . GLU A 1 83 ? -8.5 25.625 -6.57 1 64 83 GLU A O 1
ATOM 613 N N . GLU A 1 84 ? -7.492 23.984 -5.375 1 53.88 84 GLU A N 1
ATOM 614 C CA . GLU A 1 84 ? -7.891 24.75 -4.195 1 53.88 84 GLU A CA 1
ATOM 615 C C . GLU A 1 84 ? -7.152 26.078 -4.117 1 53.88 84 GLU A C 1
ATOM 617 O O . GLU A 1 84 ? -7.184 26.75 -3.086 1 53.88 84 GLU A O 1
ATOM 622 N N . ILE A 1 85 ? -6.562 26.453 -5.211 1 47.59 85 ILE A N 1
ATOM 623 C CA . ILE A 1 85 ? -6.008 27.812 -5.148 1 47.59 85 ILE A CA 1
ATOM 624 C C . ILE A 1 85 ? -7.109 28.797 -4.785 1 47.59 85 ILE A C 1
ATOM 626 O O . ILE A 1 85 ? -7.883 29.219 -5.648 1 47.59 85 ILE A O 1
ATOM 630 N N . SER A 1 86 ? -8.086 28.484 -4.078 1 47.28 86 SER A N 1
ATOM 631 C CA . SER A 1 86 ? -8.734 29.75 -3.76 1 47.28 86 SER A CA 1
ATOM 632 C C . SER A 1 86 ? -7.723 30.797 -3.287 1 47.28 86 SER A C 1
ATOM 634 O O . SER A 1 86 ? -6.652 30.438 -2.789 1 47.28 86 SER A O 1
ATOM 636 N N . MET A 1 87 ? -8.055 32.156 -3.479 1 43.94 87 MET A N 1
ATOM 637 C CA . MET A 1 87 ? -7.34 33.406 -3.221 1 43.94 87 MET A CA 1
ATOM 638 C C . MET A 1 87 ? -6.465 33.312 -1.979 1 43.94 87 MET A C 1
ATOM 640 O O . MET A 1 87 ? -5.375 33.875 -1.924 1 43.94 87 MET A O 1
ATOM 644 N N . ASN A 1 88 ? -7.086 33.281 -0.746 1 42.53 88 ASN A N 1
ATOM 645 C CA . ASN A 1 88 ? -6.547 33.844 0.484 1 42.53 88 ASN A CA 1
ATOM 646 C C . ASN A 1 88 ? -5.539 32.906 1.142 1 42.53 88 ASN A C 1
ATOM 648 O O . ASN A 1 88 ? -5.039 33.188 2.23 1 42.53 88 ASN A O 1
ATOM 652 N N . SER A 1 89 ? -5.527 31.562 0.869 1 45.72 89 SER A N 1
ATOM 653 C CA . SER A 1 89 ? -4.766 30.875 1.906 1 45.72 89 SER A CA 1
ATOM 654 C C . SER A 1 89 ? -3.307 30.703 1.493 1 45.72 89 SER A C 1
ATOM 656 O O . SER A 1 89 ? -3.018 30.375 0.34 1 45.72 89 SER A O 1
ATOM 658 N N . LEU A 1 90 ? -2.316 31.234 2.018 1 46.56 90 LEU A N 1
ATOM 659 C CA . LEU A 1 90 ? -0.884 31.5 1.922 1 46.56 90 LEU A CA 1
ATOM 660 C C . LEU A 1 90 ? -0.133 30.25 1.481 1 46.56 90 LEU A C 1
ATOM 662 O O . LEU A 1 90 ? 1.006 30.328 1.018 1 46.56 90 LEU A O 1
ATOM 666 N N . GLY A 1 91 ? -0.694 29.016 1.92 1 52.25 91 GLY A N 1
ATOM 667 C CA . GLY A 1 91 ? 0.206 27.891 1.688 1 52.25 91 GLY A CA 1
ATOM 668 C C . GLY A 1 91 ? -0.287 26.953 0.612 1 52.25 91 GLY A C 1
ATOM 669 O O . GLY A 1 91 ? -1.135 26.094 0.873 1 52.25 91 GLY A O 1
ATOM 670 N N . VAL A 1 92 ? -0.481 27.375 -0.553 1 52.16 92 VAL A N 1
ATOM 671 C CA . VAL A 1 92 ? -1.015 26.734 -1.755 1 52.16 92 VAL A CA 1
ATOM 672 C C . VAL A 1 92 ? -0.35 25.375 -1.964 1 52.16 92 VAL A C 1
ATOM 674 O O . VAL A 1 92 ? 0.872 25.297 -2.113 1 52.16 92 VAL A O 1
ATOM 677 N N . CYS A 1 93 ? -0.756 24.344 -1.241 1 63.41 93 CYS A N 1
ATOM 678 C CA . CYS A 1 93 ? -0.335 23.047 -1.747 1 63.41 93 CYS A CA 1
ATOM 679 C C . CYS A 1 93 ? -0.907 22.797 -3.135 1 63.41 93 CYS A C 1
ATOM 681 O O . CYS A 1 93 ? -2.098 23 -3.371 1 63.41 93 CYS A O 1
ATOM 683 N N . GLY A 1 94 ? -0.114 22.953 -4.32 1 76.62 94 GLY A N 1
ATOM 684 C CA . GLY A 1 94 ? -0.476 22.875 -5.727 1 76.62 94 GLY A CA 1
ATOM 685 C C . GLY A 1 94 ? -0.066 21.578 -6.375 1 76.62 94 GLY A C 1
ATOM 686 O O . GLY A 1 94 ? 0.349 21.547 -7.535 1 76.62 94 GLY A O 1
ATOM 687 N N . GLY A 1 95 ? -0.246 20.547 -5.676 1 87.19 95 GLY A N 1
ATOM 688 C CA . GLY A 1 95 ? 0.191 19.312 -6.332 1 87.19 95 GLY A CA 1
ATOM 689 C C . GLY A 1 95 ? -0.907 18.281 -6.449 1 87.19 95 GLY A C 1
ATOM 690 O O . GLY A 1 95 ? -2.074 18.578 -6.184 1 87.19 95 GLY A O 1
ATOM 691 N N . ILE A 1 96 ? -0.625 17.234 -7.113 1 92 96 ILE A N 1
ATOM 692 C CA . ILE A 1 96 ? -1.522 16.094 -7.309 1 92 96 ILE A CA 1
ATOM 693 C C . ILE A 1 96 ? -0.951 14.867 -6.613 1 92 96 ILE A C 1
ATOM 695 O O . ILE A 1 96 ? 0.247 14.586 -6.711 1 92 96 ILE A O 1
ATOM 699 N N . MET A 1 97 ? -1.815 14.195 -5.883 1 93.31 97 MET A N 1
ATOM 700 C CA . MET A 1 97 ? -1.422 12.945 -5.234 1 93.31 97 MET A CA 1
ATOM 701 C C . MET A 1 97 ? -2.285 11.789 -5.723 1 93.31 97 MET A C 1
ATOM 703 O O . MET A 1 97 ? -3.498 11.938 -5.883 1 93.31 97 MET A O 1
ATOM 707 N N . ASN A 1 98 ? -1.672 10.633 -5.996 1 96.31 98 ASN A N 1
ATOM 708 C CA . ASN A 1 98 ? -2.387 9.367 -6.152 1 96.31 98 ASN A CA 1
ATOM 709 C C . ASN A 1 98 ? -2.354 8.547 -4.867 1 96.31 98 ASN A C 1
ATOM 711 O O . ASN A 1 98 ? -1.284 8.312 -4.301 1 96.31 98 ASN A O 1
ATOM 715 N N . VAL A 1 99 ? -3.523 8.219 -4.445 1 96.94 99 VAL A N 1
ATOM 716 C CA . VAL A 1 99 ? -3.678 7.523 -3.172 1 96.94 99 VAL A CA 1
ATOM 717 C C . VAL A 1 99 ? -4.301 6.148 -3.4 1 96.94 99 VAL A C 1
ATOM 719 O O . VAL A 1 99 ? -5.367 6.039 -4.012 1 96.94 99 VAL A O 1
ATOM 722 N N . PHE A 1 100 ? -3.594 5.102 -2.984 1 98.12 100 PHE A N 1
ATOM 723 C CA . PHE A 1 100 ? -4.125 3.744 -3.02 1 98.12 100 PHE A CA 1
ATOM 724 C C . PHE A 1 100 ? -4.812 3.398 -1.704 1 98.12 100 PHE A C 1
ATOM 726 O O . PHE A 1 100 ? -4.215 3.516 -0.633 1 98.12 100 PHE A O 1
ATOM 733 N N . VAL A 1 101 ? -6.059 3.039 -1.777 1 98.38 101 VAL A N 1
ATOM 734 C CA . VAL A 1 101 ? -6.844 2.711 -0.594 1 98.38 101 VAL A CA 1
ATOM 735 C C . VAL A 1 101 ? -7.199 1.226 -0.605 1 98.38 101 VAL A C 1
ATOM 737 O O . VAL A 1 101 ? -7.789 0.729 -1.567 1 98.38 101 VAL A O 1
ATOM 740 N N . GLU A 1 102 ? -6.84 0.523 0.47 1 98.06 102 GLU A N 1
ATOM 741 C CA . GLU A 1 102 ? -7.102 -0.913 0.502 1 98.06 102 GLU A CA 1
ATOM 742 C C . GLU A 1 102 ? -7.707 -1.333 1.838 1 98.06 102 GLU A C 1
ATOM 744 O O . GLU A 1 102 ? -7.422 -0.729 2.873 1 98.06 102 GLU A O 1
ATOM 749 N N . PRO A 1 103 ? -8.539 -2.391 1.823 1 97.44 103 PRO A N 1
ATOM 750 C CA . PRO A 1 103 ? -9.117 -2.898 3.07 1 97.44 103 PRO A CA 1
ATOM 751 C C . PRO A 1 103 ? -8.141 -3.771 3.859 1 97.44 103 PRO A C 1
ATOM 753 O O . PRO A 1 103 ? -7.367 -4.523 3.27 1 97.44 103 PRO A O 1
ATOM 756 N N . TRP A 1 104 ? -8.156 -3.658 5.133 1 93.94 104 TRP A N 1
ATOM 757 C CA . TRP A 1 104 ? -7.461 -4.527 6.078 1 93.94 104 TRP A CA 1
ATOM 758 C C . TRP A 1 104 ? -8.438 -5.172 7.055 1 93.94 104 TRP A C 1
ATOM 760 O O . TRP A 1 104 ? -9.164 -4.473 7.77 1 93.94 104 TRP A O 1
ATOM 770 N N . ARG A 1 105 ? -8.414 -6.441 7.078 1 93.44 105 ARG A N 1
ATOM 771 C CA . ARG A 1 105 ? -9.383 -7.195 7.871 1 93.44 105 ARG A CA 1
ATOM 772 C C . ARG A 1 105 ? -8.688 -7.984 8.977 1 93.44 105 ARG A C 1
ATOM 774 O O . ARG A 1 105 ? -7.52 -8.359 8.844 1 93.44 105 ARG A O 1
ATOM 781 N N . PRO A 1 106 ? -9.453 -8.172 10.086 1 89.75 106 PRO A N 1
ATOM 782 C CA . PRO A 1 106 ? -8.883 -9.031 11.117 1 89.75 106 PRO A CA 1
ATOM 783 C C . PRO A 1 106 ? -8.484 -10.406 10.586 1 89.75 106 PRO A C 1
ATOM 785 O O . PRO A 1 106 ? -9.156 -10.953 9.703 1 89.75 106 PRO A O 1
ATOM 788 N N . GLN A 1 107 ? -7.25 -10.766 10.781 1 72.62 107 GLN A N 1
ATOM 789 C CA . GLN A 1 107 ? -6.781 -12.062 10.297 1 72.62 107 GLN A CA 1
ATOM 790 C C . GLN A 1 107 ? -7.371 -13.203 11.125 1 72.62 107 GLN A C 1
ATOM 792 O O . GLN A 1 107 ? -7.293 -13.188 12.359 1 72.62 107 GLN A O 1
ATOM 797 N N . THR A 1 108 ? -8.57 -13.484 10.883 1 59.62 108 THR A N 1
ATOM 798 C CA . THR A 1 108 ? -9.023 -14.695 11.57 1 59.62 108 THR A CA 1
ATOM 799 C C . THR A 1 108 ? -8.133 -15.883 11.219 1 59.62 108 THR A C 1
ATOM 801 O O . THR A 1 108 ? -7.543 -15.93 10.133 1 59.62 108 THR A O 1
ATOM 804 N N . GLY A 1 109 ? -7.469 -16.5 12.141 1 47.78 109 GLY A N 1
ATOM 805 C CA . GLY A 1 109 ? -6.809 -17.781 11.922 1 47.78 109 GLY A CA 1
ATOM 806 C C . GLY A 1 109 ? -7.418 -18.578 10.789 1 47.78 109 GLY A C 1
ATOM 807 O O . GLY A 1 109 ? -7.145 -19.781 10.648 1 47.78 109 GLY A O 1
ATOM 808 N N . ASP A 1 110 ? -8.602 -18.188 10.281 1 41.97 110 ASP A N 1
ATOM 809 C CA . ASP A 1 110 ? -9.18 -19.172 9.359 1 41.97 110 ASP A CA 1
ATOM 810 C C . ASP A 1 110 ? -8.523 -19.062 7.98 1 41.97 110 ASP A C 1
ATOM 812 O O . ASP A 1 110 ? -8.461 -17.984 7.391 1 41.97 110 ASP A O 1
ATOM 816 N N . VAL A 1 111 ? -7.457 -19.812 7.777 1 39.31 111 VAL A N 1
ATOM 817 C CA . VAL A 1 111 ? -6.867 -20.188 6.496 1 39.31 111 VAL A CA 1
ATOM 818 C C . VAL A 1 111 ? -7.965 -20.359 5.449 1 39.31 111 VAL A C 1
ATOM 820 O O . VAL A 1 111 ? -8.562 -21.438 5.336 1 39.31 111 VAL A O 1
ATOM 823 N N . SER A 1 112 ? -9.016 -19.688 5.43 1 37.22 112 SER A N 1
ATOM 824 C CA . SER A 1 112 ? -9.844 -20.109 4.305 1 37.22 112 SER A CA 1
ATOM 825 C C . SER A 1 112 ? -9.164 -19.812 2.975 1 37.22 112 SER A C 1
ATOM 827 O O . SER A 1 112 ? -8.625 -18.719 2.771 1 37.22 112 SER A O 1
ATOM 829 N N . THR A 1 113 ? -8.43 -20.797 2.414 1 34.44 113 THR A N 1
ATOM 830 C CA . THR A 1 113 ? -7.938 -21.031 1.061 1 34.44 113 THR A CA 1
ATOM 831 C C . THR A 1 113 ? -8.922 -20.484 0.027 1 34.44 113 THR A C 1
ATOM 833 O O . THR A 1 113 ? -9.984 -21.062 -0.194 1 34.44 113 THR A O 1
ATOM 836 N N . THR A 1 114 ? -9.375 -19.344 0.119 1 36.09 114 THR A N 1
ATOM 837 C CA . THR A 1 114 ? -10.211 -19.078 -1.045 1 36.09 114 THR A CA 1
ATOM 838 C C . THR A 1 114 ? -9.445 -19.359 -2.336 1 36.09 114 THR A C 1
ATOM 840 O O . THR A 1 114 ? -8.5 -18.656 -2.68 1 36.09 114 THR A O 1
ATOM 843 N N . GLU A 1 115 ? -9.016 -20.562 -2.527 1 32.25 115 GLU A N 1
ATOM 844 C CA . GLU A 1 115 ? -8.703 -21.141 -3.826 1 32.25 115 GLU A CA 1
ATOM 845 C C . GLU A 1 115 ? -9.758 -20.781 -4.867 1 32.25 115 GLU A C 1
ATOM 847 O O . GLU A 1 115 ? -10.93 -21.141 -4.73 1 32.25 115 GLU A O 1
ATOM 852 N N . ALA A 1 116 ? -9.883 -19.641 -5.293 1 35.69 116 ALA A N 1
ATOM 853 C CA . ALA A 1 116 ? -10.711 -19.516 -6.492 1 35.69 116 ALA A CA 1
ATOM 854 C C . ALA A 1 116 ? -10.375 -20.609 -7.496 1 35.69 116 ALA A C 1
ATOM 856 O O . ALA A 1 116 ? -9.25 -20.688 -8 1 35.69 116 ALA A O 1
ATOM 857 N N . ALA A 1 117 ? -10.953 -21.859 -7.387 1 33.59 117 ALA A N 1
ATOM 858 C CA . ALA A 1 117 ? -10.93 -22.891 -8.422 1 33.59 117 ALA A CA 1
ATOM 859 C C . ALA A 1 117 ? -11.273 -22.297 -9.789 1 33.59 117 ALA A C 1
ATOM 861 O O . ALA A 1 117 ? -12.164 -21.453 -9.906 1 33.59 117 ALA A O 1
ATOM 862 N N . PRO A 1 118 ? -10.391 -22.359 -10.758 1 31.61 118 PRO A N 1
ATOM 863 C CA . PRO A 1 118 ? -10.773 -22.031 -12.133 1 31.61 118 PRO A CA 1
ATOM 864 C C . PRO A 1 118 ? -12.133 -22.594 -12.523 1 31.61 118 PRO A C 1
ATOM 866 O O . PRO A 1 118 ? -12.484 -23.703 -12.133 1 31.61 118 PRO A O 1
ATOM 869 N N . SER A 1 119 ? -13.195 -21.828 -12.227 1 34.03 119 SER A N 1
ATOM 870 C CA . SER A 1 119 ? -14.43 -22.344 -12.812 1 34.03 119 SER A CA 1
ATOM 871 C C . SER A 1 119 ? -14.164 -23.062 -14.133 1 34.03 119 SER A C 1
ATOM 873 O O . SER A 1 119 ? -13.633 -22.469 -15.07 1 34.03 119 SER A O 1
ATOM 875 N N . ALA A 1 120 ? -13.758 -24.359 -14.141 1 31.48 120 ALA A N 1
ATOM 876 C CA . ALA A 1 120 ? -13.875 -25.234 -15.305 1 31.48 120 ALA A CA 1
ATOM 877 C C . ALA A 1 120 ? -15.18 -25 -16.047 1 31.48 120 ALA A C 1
ATOM 879 O O . ALA A 1 120 ? -16.266 -25.047 -15.461 1 31.48 120 ALA A O 1
ATOM 880 N N . ALA A 1 121 ? -15.203 -24.125 -17.078 1 30.67 121 ALA A N 1
ATOM 881 C CA . ALA A 1 121 ? -16.281 -24.188 -18.062 1 30.67 121 ALA A CA 1
ATOM 882 C C . ALA A 1 121 ? -16.641 -25.641 -18.391 1 30.67 121 ALA A C 1
ATOM 884 O O . ALA A 1 121 ? -15.781 -26.438 -18.75 1 30.67 121 ALA A O 1
ATOM 885 N N . ASN A 1 122 ? -17.594 -26.172 -17.641 1 27.33 122 ASN A N 1
ATOM 886 C CA . ASN A 1 122 ? -18.312 -27.234 -18.328 1 27.33 122 ASN A CA 1
ATOM 887 C C . ASN A 1 122 ? -18.75 -26.812 -19.734 1 27.33 122 ASN A C 1
ATOM 889 O O . ASN A 1 122 ? -19.266 -25.703 -19.922 1 27.33 122 ASN A O 1
ATOM 893 N N . MET B 1 1 ? -0.867 -26.359 9.977 1 30.55 1 MET B N 1
ATOM 894 C CA . MET B 1 1 ? -0.24 -25.078 10.297 1 30.55 1 MET B CA 1
ATOM 895 C C . MET B 1 1 ? -0.96 -23.938 9.602 1 30.55 1 MET B C 1
ATOM 897 O O . MET B 1 1 ? -1.214 -24 8.398 1 30.55 1 MET B O 1
ATOM 901 N N . ALA B 1 2 ? -1.796 -23.375 10.219 1 40.5 2 ALA B N 1
ATOM 902 C CA . ALA B 1 2 ? -2.662 -22.328 9.656 1 40.5 2 ALA B CA 1
ATOM 903 C C . ALA B 1 2 ? -1.865 -21.359 8.797 1 40.5 2 ALA B C 1
ATOM 905 O O . ALA B 1 2 ? -0.757 -20.953 9.164 1 40.5 2 ALA B O 1
ATOM 906 N N . SER B 1 3 ? -1.838 -21.625 7.449 1 50.81 3 SER B N 1
ATOM 907 C CA . SER B 1 3 ? -1.065 -20.844 6.492 1 50.81 3 SER B CA 1
ATOM 908 C C . SER B 1 3 ? -1.106 -19.359 6.836 1 50.81 3 SER B C 1
ATOM 910 O O . SER B 1 3 ? -2.186 -18.781 6.996 1 50.81 3 SER B O 1
ATOM 912 N N . ALA B 1 4 ? -0.129 -18.859 7.516 1 59.5 4 ALA B N 1
ATOM 913 C CA . ALA B 1 4 ? -0.003 -17.469 7.918 1 59.5 4 ALA B CA 1
ATOM 914 C C . ALA B 1 4 ? -0.332 -16.531 6.754 1 59.5 4 ALA B C 1
ATOM 916 O O . ALA B 1 4 ? 0.001 -16.812 5.602 1 59.5 4 ALA B O 1
ATOM 917 N N . THR B 1 5 ? -1.23 -15.625 7.078 1 81.31 5 THR B N 1
ATOM 918 C CA . THR B 1 5 ? -1.5 -14.578 6.098 1 81.31 5 THR B CA 1
ATOM 919 C C . THR B 1 5 ? -0.228 -13.805 5.77 1 81.31 5 THR B C 1
ATOM 921 O O . THR B 1 5 ? 0.782 -13.93 6.461 1 81.31 5 THR B O 1
ATOM 924 N N . ILE B 1 6 ? -0.162 -13.211 4.703 1 86.94 6 ILE B N 1
ATOM 925 C CA . ILE B 1 6 ? 0.981 -12.398 4.293 1 86.94 6 ILE B CA 1
ATOM 926 C C . ILE B 1 6 ? 1.346 -11.422 5.402 1 86.94 6 ILE B C 1
ATOM 928 O O . ILE B 1 6 ? 2.527 -11.156 5.645 1 86.94 6 ILE B O 1
ATOM 932 N N . TYR B 1 7 ? 0.38 -10.977 6.16 1 83.94 7 TYR B N 1
ATOM 933 C CA . TYR B 1 7 ? 0.629 -9.992 7.207 1 83.94 7 TYR B CA 1
ATOM 934 C C . TYR B 1 7 ? 1.269 -10.641 8.43 1 83.94 7 TYR B C 1
ATOM 936 O O . TYR B 1 7 ? 2.117 -10.039 9.086 1 83.94 7 TYR B O 1
ATOM 944 N N . GLN B 1 8 ? 0.875 -11.812 8.656 1 84.5 8 GLN B N 1
ATOM 945 C CA . GLN B 1 8 ? 1.509 -12.539 9.758 1 84.5 8 GLN B CA 1
ATOM 946 C C . GLN B 1 8 ? 2.984 -12.789 9.461 1 84.5 8 GLN B C 1
ATOM 948 O O . GLN B 1 8 ? 3.83 -12.664 10.352 1 84.5 8 GLN B O 1
ATOM 953 N N . HIS B 1 9 ? 3.162 -13.156 8.25 1 89.25 9 HIS B N 1
ATOM 954 C CA . HIS B 1 9 ? 4.555 -13.352 7.852 1 89.25 9 HIS B CA 1
ATOM 955 C C . HIS B 1 9 ? 5.344 -12.055 7.969 1 89.25 9 HIS B C 1
ATOM 957 O O . HIS B 1 9 ? 6.473 -12.047 8.461 1 89.25 9 HIS B O 1
ATOM 963 N N . LEU B 1 10 ? 4.758 -11.008 7.516 1 90.31 10 LEU B N 1
ATOM 964 C CA . LEU B 1 10 ? 5.395 -9.695 7.598 1 90.31 10 LEU B CA 1
ATOM 965 C C . LEU B 1 10 ? 5.762 -9.359 9.039 1 90.31 10 LEU B C 1
ATOM 967 O O . LEU B 1 10 ? 6.895 -8.969 9.32 1 90.31 10 LEU B O 1
ATOM 971 N N . GLN B 1 11 ? 4.852 -9.578 9.906 1 87.31 11 GLN B N 1
ATOM 972 C CA . GLN B 1 11 ? 5.082 -9.273 11.32 1 87.31 11 GLN B CA 1
ATOM 973 C C . GLN B 1 11 ? 6.223 -10.117 11.883 1 87.31 11 GLN B C 1
ATOM 975 O O . GLN B 1 11 ? 7.047 -9.617 12.648 1 87.31 11 GLN B O 1
ATOM 980 N N . GLN B 1 12 ? 6.188 -11.336 11.523 1 88.69 12 GLN B N 1
ATOM 981 C CA . GLN B 1 12 ? 7.238 -12.227 12 1 88.69 12 GLN B CA 1
ATOM 982 C C . GLN B 1 12 ? 8.617 -11.734 11.562 1 88.69 12 GLN B C 1
ATOM 984 O O . GLN B 1 12 ? 9.562 -11.742 12.352 1 88.69 12 GLN B O 1
ATOM 989 N N . LEU B 1 13 ? 8.719 -11.328 10.383 1 91.81 13 LEU B N 1
ATOM 990 C CA . LEU B 1 13 ? 9.992 -10.844 9.852 1 91.81 13 LEU B CA 1
ATOM 991 C C . LEU B 1 13 ? 10.43 -9.57 10.562 1 91.81 13 LEU B C 1
ATOM 993 O O . LEU B 1 13 ? 11.602 -9.414 10.914 1 91.81 13 LEU B O 1
ATOM 997 N N . LEU B 1 14 ? 9.5 -8.688 10.773 1 90.06 14 LEU B N 1
ATOM 998 C CA . LEU B 1 14 ? 9.805 -7.438 11.469 1 90.06 14 LEU B CA 1
ATOM 999 C C . LEU B 1 14 ? 10.219 -7.707 12.914 1 90.06 14 LEU B C 1
ATOM 1001 O O . LEU B 1 14 ? 11.125 -7.055 13.43 1 90.06 14 LEU B O 1
ATOM 1005 N N . ASP B 1 15 ? 9.586 -8.633 13.508 1 88.69 15 ASP B N 1
ATOM 1006 C CA . ASP B 1 15 ? 9.914 -9.008 14.875 1 88.69 15 ASP B CA 1
ATOM 1007 C C . ASP B 1 15 ? 11.336 -9.555 14.977 1 88.69 15 ASP B C 1
ATOM 1009 O O . ASP B 1 15 ? 11.969 -9.461 16.031 1 88.69 15 ASP B O 1
ATOM 1013 N N . GLN B 1 16 ? 11.773 -10.141 13.93 1 92.25 16 GLN B N 1
ATOM 1014 C CA . GLN B 1 16 ? 13.133 -10.68 13.875 1 92.25 16 GLN B CA 1
ATOM 1015 C C . GLN B 1 16 ? 14.148 -9.578 13.602 1 92.25 16 GLN B C 1
ATOM 1017 O O . GLN B 1 16 ? 15.352 -9.844 13.508 1 92.25 16 GLN B O 1
ATOM 1022 N N . GLY B 1 17 ? 13.641 -8.344 13.398 1 92 17 GLY B N 1
ATOM 1023 C CA . GLY B 1 17 ? 14.531 -7.203 13.211 1 92 17 GLY B CA 1
ATOM 1024 C C . GLY B 1 17 ? 14.898 -6.965 11.758 1 92 17 GLY B C 1
ATOM 1025 O O . GLY B 1 17 ? 15.82 -6.199 11.469 1 92 17 GLY B O 1
ATOM 1026 N N . LEU B 1 18 ? 14.227 -7.605 10.883 1 93.44 18 LEU B N 1
ATOM 1027 C CA . LEU B 1 18 ? 14.555 -7.492 9.461 1 93.44 18 LEU B CA 1
ATOM 1028 C C . LEU B 1 18 ? 13.766 -6.363 8.812 1 93.44 18 LEU B C 1
ATOM 1030 O O . LEU B 1 18 ? 12.578 -6.184 9.102 1 93.44 18 LEU B O 1
ATOM 1034 N N . THR B 1 19 ? 14.469 -5.594 8 1 95.69 19 THR B N 1
ATOM 1035 C CA . THR B 1 19 ? 13.797 -4.672 7.086 1 95.69 19 THR B CA 1
ATOM 1036 C C . THR B 1 19 ? 13.438 -5.371 5.777 1 95.69 19 THR B C 1
ATOM 1038 O O . THR B 1 19 ? 14.297 -6.004 5.152 1 95.69 19 THR B O 1
ATOM 1041 N N . VAL B 1 20 ? 12.219 -5.254 5.402 1 97.19 20 VAL B N 1
ATOM 1042 C CA . VAL B 1 20 ? 11.773 -5.906 4.176 1 97.19 20 VAL B CA 1
ATOM 1043 C C . VAL B 1 20 ? 11.086 -4.891 3.27 1 97.19 20 VAL B C 1
ATOM 1045 O O . VAL B 1 20 ? 10.867 -3.746 3.664 1 97.19 20 VAL B O 1
ATOM 1048 N N . ALA B 1 21 ? 10.867 -5.312 2.023 1 97.62 21 ALA B N 1
ATOM 1049 C CA . ALA B 1 21 ? 10.016 -4.559 1.109 1 97.62 21 ALA B CA 1
ATOM 1050 C C . ALA B 1 21 ? 8.695 -5.285 0.861 1 97.62 21 ALA B C 1
ATOM 1052 O O . ALA B 1 21 ? 8.664 -6.516 0.781 1 97.62 21 ALA B O 1
ATOM 1053 N N . VAL B 1 22 ? 7.621 -4.527 0.806 1 97 22 VAL B N 1
ATOM 1054 C CA . VAL B 1 22 ? 6.328 -5.078 0.421 1 97 22 VAL B CA 1
ATOM 1055 C C . VAL B 1 22 ? 5.895 -4.496 -0.923 1 97 22 VAL B C 1
ATOM 1057 O O . VAL B 1 22 ? 5.836 -3.275 -1.086 1 97 22 VAL B O 1
ATOM 1060 N N . ALA B 1 23 ? 5.672 -5.367 -1.892 1 97.19 23 ALA B N 1
ATOM 1061 C CA . ALA B 1 23 ? 5.145 -5.012 -3.207 1 97.19 23 ALA B CA 1
ATOM 1062 C C . ALA B 1 23 ? 3.635 -5.227 -3.27 1 97.19 23 ALA B C 1
ATOM 1064 O O . ALA B 1 23 ? 3.139 -6.293 -2.9 1 97.19 23 ALA B O 1
ATOM 1065 N N . THR B 1 24 ? 2.895 -4.227 -3.693 1 96.94 24 THR B N 1
ATOM 1066 C CA . THR B 1 24 ? 1.443 -4.285 -3.828 1 96.94 24 THR B CA 1
ATOM 1067 C C . THR B 1 24 ? 1.016 -3.912 -5.242 1 96.94 24 THR B C 1
ATOM 1069 O O . THR B 1 24 ? 1.438 -2.883 -5.773 1 96.94 24 THR B O 1
ATOM 1072 N N . ILE B 1 25 ? 0.216 -4.766 -5.875 1 96.19 25 ILE B N 1
ATOM 1073 C CA . ILE B 1 25 ? -0.388 -4.371 -7.145 1 96.19 25 ILE B CA 1
ATOM 1074 C C . ILE B 1 25 ? -1.432 -3.283 -6.902 1 96.19 25 ILE B C 1
ATOM 1076 O O . ILE B 1 25 ? -2.418 -3.506 -6.195 1 96.19 25 ILE B O 1
ATOM 1080 N N . THR B 1 26 ? -1.274 -2.104 -7.555 1 97.81 26 THR B N 1
ATOM 1081 C CA . THR B 1 26 ? -2.168 -0.987 -7.266 1 97.81 26 THR B CA 1
ATOM 1082 C C . THR B 1 26 ? -3.074 -0.699 -8.461 1 97.81 26 THR B C 1
ATOM 1084 O O . THR B 1 26 ? -4.086 -0.006 -8.328 1 97.81 26 THR B O 1
ATOM 1087 N N . ASP B 1 27 ? -2.688 -1.164 -9.602 1 96.5 27 ASP B N 1
ATOM 1088 C CA . ASP B 1 27 ? -3.459 -0.955 -10.82 1 96.5 27 ASP B CA 1
ATOM 1089 C C . ASP B 1 27 ? -3.146 -2.031 -11.859 1 96.5 27 ASP B C 1
ATOM 1091 O O . ASP B 1 27 ? -2.035 -2.562 -11.898 1 96.5 27 ASP B O 1
ATOM 1095 N N . VAL B 1 28 ? -4.176 -2.275 -12.672 1 94.19 28 VAL B N 1
ATOM 1096 C CA . VAL B 1 28 ? -3.957 -3.264 -13.727 1 94.19 28 VAL B CA 1
ATOM 1097 C C . VAL B 1 28 ? -4.707 -2.846 -14.992 1 94.19 28 VAL B C 1
ATOM 1099 O O . VAL B 1 28 ? -5.715 -2.137 -14.914 1 94.19 28 VAL B O 1
ATOM 1102 N N . LYS B 1 29 ? -4.098 -3.203 -16.047 1 93.44 29 LYS B N 1
ATOM 1103 C CA . LYS B 1 29 ? -4.73 -3.107 -17.359 1 93.44 29 LYS B CA 1
ATOM 1104 C C . LYS B 1 29 ? -4.617 -4.426 -18.125 1 93.44 29 LYS B C 1
ATOM 1106 O O . LYS B 1 29 ? -3.531 -5 -18.219 1 93.44 29 LYS B O 1
ATOM 1111 N N . GLY B 1 30 ? -5.77 -4.895 -18.672 1 90.44 30 GLY B N 1
ATOM 1112 C CA . GLY B 1 30 ? -5.742 -6.137 -19.422 1 90.44 30 GLY B CA 1
ATOM 1113 C C . GLY B 1 30 ? -5.746 -7.371 -18.531 1 90.44 30 GLY B C 1
ATOM 1114 O O . GLY B 1 30 ? -6.234 -7.324 -17.406 1 90.44 30 GLY B O 1
ATOM 1115 N N . SER B 1 31 ? -5.352 -8.461 -19 1 86.06 31 SER B N 1
ATOM 1116 C CA . SER B 1 31 ? -5.344 -9.719 -18.266 1 86.06 31 SER B CA 1
ATOM 1117 C C . SER B 1 31 ? -4.062 -9.883 -17.469 1 86.06 31 SER B C 1
ATOM 1119 O O . SER B 1 31 ? -2.963 -9.844 -18.016 1 86.06 31 SER B O 1
ATOM 1121 N N . VAL B 1 32 ? -4.262 -9.945 -16.281 1 85.12 32 VAL B N 1
ATOM 1122 C CA . VAL B 1 32 ? -3.111 -10.102 -15.406 1 85.12 32 VAL B CA 1
ATOM 1123 C C . VAL B 1 32 ? -3.336 -11.281 -14.461 1 85.12 32 VAL B C 1
ATOM 1125 O O . VAL B 1 32 ? -4.477 -11.688 -14.234 1 85.12 32 VAL B O 1
ATOM 1128 N N . PRO B 1 33 ? -2.266 -11.812 -13.984 1 85.5 33 PRO B N 1
ATOM 1129 C CA . PRO B 1 33 ? -2.367 -13.047 -13.203 1 85.5 33 PRO B CA 1
ATOM 1130 C C . PRO B 1 33 ? -2.963 -12.82 -11.812 1 85.5 33 PRO B C 1
ATOM 1132 O O . PRO B 1 33 ? -3.471 -13.758 -11.195 1 85.5 33 PRO B O 1
ATOM 1135 N N . ARG B 1 34 ? -2.781 -11.641 -11.227 1 90.12 34 ARG B N 1
ATOM 1136 C CA . ARG B 1 34 ? -3.283 -11.336 -9.891 1 90.12 34 ARG B CA 1
ATOM 1137 C C . ARG B 1 34 ? -4.082 -10.031 -9.891 1 90.12 34 ARG B C 1
ATOM 1139 O O . ARG B 1 34 ? -3.889 -9.18 -10.758 1 90.12 34 ARG B O 1
ATOM 1146 N N . GLU B 1 35 ? -4.891 -9.883 -8.883 1 91.69 35 GLU B N 1
ATOM 1147 C CA . GLU B 1 35 ? -5.773 -8.727 -8.789 1 91.69 35 GLU B CA 1
ATOM 1148 C C . GLU B 1 35 ? -5.102 -7.578 -8.055 1 91.69 35 GLU B C 1
ATOM 1150 O O . GLU B 1 35 ? -4.094 -7.773 -7.367 1 91.69 35 GLU B O 1
ATOM 1155 N N . VAL B 1 36 ? -5.664 -6.398 -8.195 1 95.69 36 VAL B N 1
ATOM 1156 C CA . VAL B 1 36 ? -5.254 -5.23 -7.418 1 95.69 36 VAL B CA 1
ATOM 1157 C C . VAL B 1 36 ? -5.316 -5.555 -5.926 1 95.69 36 VAL B C 1
ATOM 1159 O O . VAL B 1 36 ? -6.273 -6.18 -5.461 1 95.69 36 VAL B O 1
ATOM 1162 N N . GLY B 1 37 ? -4.293 -5.188 -5.176 1 94.94 37 GLY B N 1
ATOM 1163 C CA . GLY B 1 37 ? -4.227 -5.469 -3.75 1 94.94 37 GLY B CA 1
ATOM 1164 C C . GLY B 1 37 ? -3.33 -6.641 -3.414 1 94.94 37 GLY B C 1
ATOM 1165 O O . GLY B 1 37 ? -2.924 -6.809 -2.262 1 94.94 37 GLY B O 1
ATOM 1166 N N . ALA B 1 38 ? -3.066 -7.52 -4.414 1 93.75 38 ALA B N 1
ATOM 1167 C CA . ALA B 1 38 ? -2.145 -8.633 -4.18 1 93.75 38 ALA B CA 1
ATOM 1168 C C . ALA B 1 38 ? -0.776 -8.125 -3.734 1 93.75 38 ALA B C 1
ATOM 1170 O O . ALA B 1 38 ? -0.307 -7.086 -4.207 1 93.75 38 ALA B O 1
ATOM 1171 N N . LYS B 1 39 ? -0.154 -8.953 -2.816 1 94.56 39 LYS B N 1
ATOM 1172 C CA . LYS B 1 39 ? 1.087 -8.477 -2.209 1 94.56 39 LYS B CA 1
ATOM 1173 C C . LYS B 1 39 ? 2.168 -9.555 -2.264 1 94.56 39 LYS B C 1
ATOM 1175 O O . LYS B 1 39 ? 1.863 -10.75 -2.285 1 94.56 39 LYS B O 1
ATOM 1180 N N . MET B 1 40 ? 3.377 -9.047 -2.252 1 94.62 40 MET B N 1
ATOM 1181 C CA . MET B 1 40 ? 4.586 -9.859 -2.127 1 94.62 40 MET B CA 1
ATOM 1182 C C . MET B 1 40 ? 5.574 -9.211 -1.161 1 94.62 40 MET B C 1
ATOM 1184 O O . MET B 1 40 ? 5.812 -8.008 -1.226 1 94.62 40 MET B O 1
ATOM 1188 N N . ILE B 1 41 ? 6.043 -10.055 -0.266 1 96 41 ILE B N 1
ATOM 1189 C CA . ILE B 1 41 ? 7.086 -9.594 0.641 1 96 41 ILE B CA 1
ATOM 1190 C C . ILE B 1 41 ? 8.461 -9.977 0.09 1 96 41 ILE B C 1
ATOM 1192 O O . ILE B 1 41 ? 8.688 -11.133 -0.265 1 96 41 ILE B O 1
ATOM 1196 N N . ILE B 1 42 ? 9.305 -8.992 0.03 1 96.38 42 ILE B N 1
ATOM 1197 C CA . ILE B 1 42 ? 10.664 -9.211 -0.454 1 96.38 42 ILE B CA 1
ATOM 1198 C C . ILE B 1 42 ? 11.648 -9.102 0.708 1 96.38 42 ILE B C 1
ATOM 1200 O O . ILE B 1 42 ? 11.727 -8.062 1.368 1 96.38 42 ILE B O 1
ATOM 1204 N N . HIS B 1 43 ? 12.438 -10.125 0.844 1 94.62 43 HIS B N 1
ATOM 1205 C CA . HIS B 1 43 ? 13.461 -10.195 1.877 1 94.62 43 HIS B CA 1
ATOM 1206 C C . HIS B 1 43 ? 14.75 -9.523 1.419 1 94.62 43 HIS B C 1
ATOM 1208 O O . HIS B 1 43 ? 15.016 -9.43 0.218 1 94.62 43 HIS B O 1
ATOM 1214 N N . PRO B 1 44 ? 15.516 -9.172 2.477 1 92.5 44 PRO B N 1
ATOM 1215 C CA . PRO B 1 44 ? 16.781 -8.531 2.105 1 92.5 44 PRO B CA 1
ATOM 1216 C C . PRO B 1 44 ? 17.75 -9.484 1.406 1 92.5 44 PRO B C 1
ATOM 1218 O O . PRO B 1 44 ? 18.703 -9.047 0.766 1 92.5 44 PRO B O 1
ATOM 1221 N N . TYR B 1 45 ? 17.547 -10.758 1.499 1 88.19 45 TYR B N 1
ATOM 1222 C CA . TYR B 1 45 ? 18.453 -11.703 0.869 1 88.19 45 TYR B CA 1
ATOM 1223 C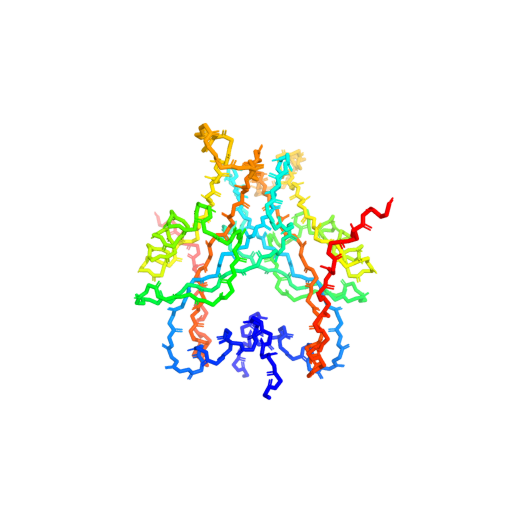 C . TYR B 1 45 ? 17.859 -12.266 -0.418 1 88.19 45 TYR B C 1
ATOM 1225 O O . TYR B 1 45 ? 18.344 -13.258 -0.954 1 88.19 45 TYR B O 1
ATOM 1233 N N . GLY B 1 46 ? 16.828 -11.75 -0.899 1 82.5 46 GLY B N 1
ATOM 1234 C CA . GLY B 1 46 ? 16.297 -12.055 -2.219 1 82.5 46 GLY B CA 1
ATOM 1235 C C . GLY B 1 46 ? 15.141 -13.031 -2.184 1 82.5 46 GLY B C 1
ATOM 1236 O O . GLY B 1 46 ? 14.484 -13.266 -3.203 1 82.5 46 GLY B O 1
ATOM 1237 N N . GLN B 1 47 ? 14.922 -13.641 -1.025 1 87.31 47 GLN B N 1
ATOM 1238 C CA . GLN B 1 47 ? 13.75 -14.5 -0.887 1 87.31 47 GLN B CA 1
ATOM 1239 C C . GLN B 1 47 ? 12.469 -13.672 -0.781 1 87.31 47 GLN B C 1
ATOM 1241 O O . GLN B 1 47 ? 12.523 -12.461 -0.569 1 87.31 47 GLN B O 1
ATOM 1246 N N . HIS B 1 48 ? 11.398 -14.367 -1.121 1 89.31 48 HIS B N 1
ATOM 1247 C CA . HIS B 1 48 ? 10.133 -13.641 -1.046 1 89.31 48 HIS B CA 1
ATOM 1248 C C . HIS B 1 48 ? 9.016 -14.539 -0.527 1 89.31 48 HIS B C 1
ATOM 1250 O O . HIS B 1 48 ? 9.141 -15.766 -0.55 1 89.31 48 HIS B O 1
ATOM 1256 N N . VAL B 1 49 ? 8.023 -13.898 0.072 1 88.5 49 VAL B N 1
ATOM 1257 C CA . VAL B 1 49 ? 6.785 -14.547 0.498 1 88.5 49 VAL B CA 1
ATOM 1258 C C . VAL B 1 49 ? 5.605 -13.977 -0.289 1 88.5 49 VAL B C 1
ATOM 1260 O O . VAL B 1 49 ? 5.465 -12.758 -0.416 1 88.5 49 VAL B O 1
ATOM 1263 N N . GLY B 1 50 ? 4.766 -14.891 -0.733 1 87.31 50 GLY B N 1
ATOM 1264 C CA . GLY B 1 50 ? 3.699 -14.445 -1.614 1 87.31 50 GLY B CA 1
ATOM 1265 C C . GLY B 1 50 ? 4.168 -14.172 -3.029 1 87.31 50 GLY B C 1
ATOM 1266 O O . GLY B 1 50 ? 5.352 -14.328 -3.34 1 87.31 50 GLY B O 1
ATOM 1267 N N . THR B 1 51 ? 3.195 -13.867 -3.912 1 86.5 51 THR B N 1
ATOM 1268 C CA . THR B 1 51 ? 3.539 -13.57 -5.297 1 86.5 51 THR B CA 1
ATOM 1269 C C . THR B 1 51 ? 2.547 -12.586 -5.902 1 86.5 51 THR B C 1
ATOM 1271 O O . THR B 1 51 ? 1.408 -12.477 -5.441 1 86.5 51 THR B O 1
ATOM 1274 N N . ILE B 1 52 ? 3.045 -11.836 -6.934 1 84.38 52 ILE B N 1
ATOM 1275 C CA . ILE B 1 52 ? 2.18 -10.922 -7.672 1 84.38 52 ILE B CA 1
ATOM 1276 C C . ILE B 1 52 ? 1.891 -11.492 -9.062 1 84.38 52 ILE B C 1
ATOM 1278 O O . ILE B 1 52 ? 1.187 -10.867 -9.859 1 84.38 52 ILE B O 1
ATOM 1282 N N . GLY B 1 53 ? 2.27 -12.688 -9.422 1 77.75 53 GLY B N 1
ATOM 1283 C CA . GLY B 1 53 ? 1.96 -13.219 -10.734 1 77.75 53 GLY B CA 1
ATOM 1284 C C . GLY B 1 53 ? 2.678 -14.523 -11.039 1 77.75 53 GLY B C 1
ATOM 1285 O O . GLY B 1 53 ? 2.549 -15.07 -12.141 1 77.75 53 GLY B O 1
ATOM 1286 N N . GLY B 1 54 ? 3.311 -15.305 -10.281 1 65.5 54 GLY B N 1
ATOM 1287 C CA . GLY B 1 54 ? 3.764 -16.672 -10.5 1 65.5 54 GLY B CA 1
ATOM 1288 C C . GLY B 1 54 ? 4.996 -16.75 -11.383 1 65.5 54 GLY B C 1
ATOM 1289 O O . GLY B 1 54 ? 5.215 -17.766 -12.055 1 65.5 54 GLY B O 1
ATOM 1290 N N . GLY B 1 55 ? 5.695 -15.68 -11.469 1 64.69 55 GLY B N 1
ATOM 1291 C CA . GLY B 1 55 ? 6.957 -15.781 -12.188 1 64.69 55 GLY B CA 1
ATOM 1292 C C . GLY B 1 55 ? 7.152 -14.672 -13.211 1 64.69 55 GLY B C 1
ATOM 1293 O O . GLY B 1 55 ? 8.281 -14.273 -13.492 1 64.69 55 GLY B O 1
ATOM 1294 N N . CYS B 1 56 ? 6.035 -14.266 -13.766 1 64.62 56 CYS B N 1
ATOM 1295 C CA . CYS B 1 56 ? 6.156 -13.234 -14.789 1 64.62 56 CYS B CA 1
ATOM 1296 C C . CYS B 1 56 ? 6.336 -11.859 -14.156 1 64.62 56 CYS B C 1
ATOM 1298 O O . CYS B 1 56 ? 5.527 -11.445 -13.32 1 64.62 56 CYS B O 1
ATOM 1300 N N . GLY B 1 57 ? 7.574 -11.18 -14.43 1 75.88 57 GLY B N 1
ATOM 1301 C CA . GLY B 1 57 ? 7.883 -9.812 -14.039 1 75.88 57 GLY B CA 1
ATOM 1302 C C . GLY B 1 57 ? 8.281 -9.68 -12.578 1 75.88 57 GLY B C 1
ATOM 1303 O O . GLY B 1 57 ? 8.617 -8.586 -12.117 1 75.88 57 GLY B O 1
ATOM 1304 N N . GLU B 1 58 ? 8.344 -10.852 -11.828 1 84.56 58 GLU B N 1
ATOM 1305 C CA . GLU B 1 58 ? 8.672 -10.836 -10.406 1 84.56 58 GLU B CA 1
ATOM 1306 C C . GLU B 1 58 ? 10.133 -10.469 -10.18 1 84.56 58 GLU B C 1
ATOM 1308 O O . GLU B 1 58 ? 10.469 -9.781 -9.211 1 84.56 58 GLU B O 1
ATOM 1313 N N . ALA B 1 59 ? 10.961 -10.828 -11.133 1 86.69 59 ALA B N 1
ATOM 1314 C CA . ALA B 1 59 ? 12.383 -10.562 -10.969 1 86.69 59 ALA B CA 1
ATOM 1315 C C . ALA B 1 59 ? 12.656 -9.062 -10.875 1 86.69 59 ALA B C 1
ATOM 1317 O O . ALA B 1 59 ? 13.438 -8.617 -10.031 1 86.69 59 ALA B O 1
ATOM 1318 N N . ASP B 1 60 ? 12.039 -8.328 -11.75 1 89.69 60 ASP B N 1
ATOM 1319 C CA . ASP B 1 60 ? 12.211 -6.879 -11.734 1 89.69 60 ASP B CA 1
ATOM 1320 C C . ASP B 1 60 ? 11.695 -6.281 -10.43 1 89.69 60 ASP B C 1
ATOM 1322 O O . ASP B 1 60 ? 12.336 -5.398 -9.852 1 89.69 60 ASP B O 1
ATOM 1326 N N . VAL B 1 61 ? 10.602 -6.746 -10.016 1 94.69 61 VAL B N 1
ATOM 1327 C CA . VAL B 1 61 ? 10.008 -6.238 -8.781 1 94.69 61 VAL B CA 1
ATOM 1328 C C . VAL B 1 61 ? 10.898 -6.582 -7.594 1 94.69 61 VAL B C 1
ATOM 1330 O O . VAL B 1 61 ? 11.094 -5.754 -6.699 1 94.69 61 VAL B O 1
ATOM 1333 N N . ILE B 1 62 ? 11.453 -7.758 -7.594 1 95.19 62 ILE B N 1
ATOM 1334 C CA . ILE B 1 62 ? 12.344 -8.18 -6.52 1 95.19 62 ILE B CA 1
ATOM 1335 C C . ILE B 1 62 ? 13.594 -7.301 -6.508 1 95.19 62 ILE B C 1
ATOM 1337 O O . ILE B 1 62 ? 14.031 -6.844 -5.449 1 95.19 62 ILE B O 1
ATOM 1341 N N . ARG B 1 63 ? 14.156 -7.055 -7.656 1 95.12 63 ARG B N 1
ATOM 1342 C CA . ARG B 1 63 ? 15.328 -6.184 -7.738 1 95.12 63 ARG B CA 1
ATOM 1343 C C . ARG B 1 63 ? 15.016 -4.801 -7.172 1 95.12 63 ARG B C 1
ATOM 1345 O O . ARG B 1 63 ? 15.805 -4.258 -6.387 1 95.12 63 ARG B O 1
ATOM 1352 N N . VAL B 1 64 ? 13.93 -4.25 -7.562 1 96.44 64 VAL B N 1
ATOM 1353 C CA . VAL B 1 64 ? 13.516 -2.949 -7.055 1 96.44 64 VAL B CA 1
ATOM 1354 C C . VAL B 1 64 ? 13.312 -3.023 -5.547 1 96.44 64 VAL B C 1
ATOM 1356 O O . VAL B 1 64 ? 13.672 -2.098 -4.816 1 96.44 64 VAL B O 1
ATOM 1359 N N . GLY B 1 65 ? 12.703 -4.125 -5.105 1 97.44 65 GLY B N 1
ATOM 1360 C CA . GLY B 1 65 ? 12.516 -4.32 -3.676 1 97.44 65 GLY B CA 1
ATOM 1361 C C . GLY B 1 65 ? 13.812 -4.262 -2.889 1 97.44 65 GLY B C 1
ATOM 1362 O O . GLY B 1 65 ? 13.859 -3.684 -1.801 1 97.44 65 GLY B O 1
ATOM 1363 N N . LEU B 1 66 ? 14.836 -4.809 -3.43 1 97.12 66 LEU B N 1
ATOM 1364 C CA . LEU B 1 66 ? 16.141 -4.773 -2.781 1 97.12 66 LEU B CA 1
ATOM 1365 C C . LEU B 1 66 ? 16.672 -3.346 -2.697 1 97.12 66 LEU B C 1
ATOM 1367 O O . LEU B 1 66 ? 17.234 -2.945 -1.676 1 97.12 66 LEU B O 1
ATOM 1371 N N . ASP B 1 67 ? 16.5 -2.59 -3.742 1 97.69 67 ASP B N 1
ATOM 1372 C CA . ASP B 1 67 ? 16.891 -1.183 -3.723 1 97.69 67 ASP B CA 1
ATOM 1373 C C . ASP B 1 67 ? 16.109 -0.416 -2.652 1 97.69 67 ASP B C 1
ATOM 1375 O O . ASP B 1 67 ? 16.688 0.412 -1.94 1 97.69 67 ASP B O 1
ATOM 1379 N N . VAL B 1 68 ? 14.852 -0.691 -2.617 1 97.88 68 VAL B N 1
ATOM 1380 C CA . VAL B 1 68 ? 13.969 -0.025 -1.663 1 97.88 68 VAL B CA 1
ATOM 1381 C C . VAL B 1 68 ? 14.422 -0.343 -0.238 1 97.88 68 VAL B C 1
ATOM 1383 O O . VAL B 1 68 ? 14.414 0.533 0.63 1 97.88 68 VAL B O 1
ATOM 1386 N N . ILE B 1 69 ? 14.734 -1.5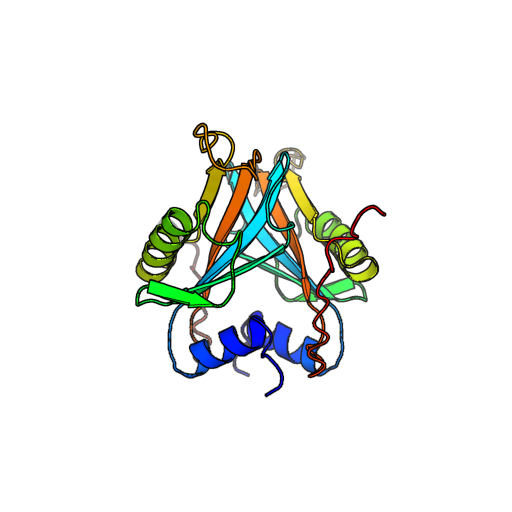67 0.021 1 97 69 ILE B N 1
ATOM 1387 C CA . ILE B 1 69 ? 15.227 -1.958 1.339 1 97 69 ILE B CA 1
ATOM 1388 C C . ILE B 1 69 ? 16.5 -1.188 1.664 1 97 69 ILE B C 1
ATOM 1390 O O . ILE B 1 69 ? 16.672 -0.708 2.787 1 97 69 ILE B O 1
ATOM 1394 N N . GLN B 1 70 ? 17.312 -1.042 0.747 1 96.56 70 GLN B N 1
ATOM 1395 C CA . GLN B 1 70 ? 18.625 -0.433 0.942 1 96.56 70 GLN B CA 1
ATOM 1396 C C . GLN B 1 70 ? 18.516 1.065 1.202 1 96.56 70 GLN B C 1
ATOM 1398 O O . GLN B 1 70 ? 19.156 1.6 2.105 1 96.56 70 GLN B O 1
ATOM 1403 N N . ASP B 1 71 ? 17.672 1.79 0.466 1 96.94 71 ASP B N 1
ATOM 1404 C CA . ASP B 1 71 ? 17.703 3.246 0.566 1 96.94 71 ASP B CA 1
ATOM 1405 C C . ASP B 1 71 ? 16.484 3.773 1.316 1 96.94 71 ASP B C 1
ATOM 1407 O O . ASP B 1 71 ? 16.422 4.957 1.657 1 96.94 71 ASP B O 1
ATOM 1411 N N . GLY B 1 72 ? 15.492 2.949 1.512 1 96.25 72 GLY B N 1
ATOM 1412 C CA . GLY B 1 72 ? 14.336 3.314 2.305 1 96.25 72 GLY B CA 1
ATOM 1413 C C . GLY B 1 72 ? 13.32 4.141 1.532 1 96.25 72 GLY B C 1
ATOM 1414 O O . GLY B 1 72 ? 12.391 4.699 2.119 1 96.25 72 GLY B O 1
ATOM 1415 N N . GLN B 1 73 ? 13.492 4.215 0.192 1 96.31 73 GLN B N 1
ATOM 1416 C CA . GLN B 1 73 ? 12.609 5.039 -0.622 1 96.31 73 GLN B CA 1
ATOM 1417 C C . GLN B 1 73 ? 11.617 4.18 -1.404 1 96.31 73 GLN B C 1
ATOM 1419 O O . GLN B 1 73 ? 12.023 3.324 -2.193 1 96.31 73 GLN B O 1
ATOM 1424 N N . PRO B 1 74 ? 10.344 4.441 -1.214 1 98 74 PRO B N 1
ATOM 1425 C CA . PRO B 1 74 ? 9.367 3.676 -2 1 98 74 PRO B CA 1
ATOM 1426 C C . PRO B 1 74 ? 9.477 3.953 -3.498 1 98 74 PRO B C 1
ATOM 1428 O O . PRO B 1 74 ? 10.008 4.992 -3.902 1 98 74 PRO B O 1
ATOM 1431 N N . ARG B 1 75 ? 8.961 2.984 -4.32 1 97.69 75 ARG B N 1
ATOM 1432 C CA . ARG B 1 75 ? 8.984 3.082 -5.777 1 97.69 75 ARG B CA 1
ATOM 1433 C C . ARG B 1 75 ? 7.727 2.479 -6.387 1 97.69 75 ARG B C 1
ATOM 1435 O O . ARG B 1 75 ? 7.156 1.532 -5.84 1 97.69 75 ARG B O 1
ATOM 1442 N N . ASN B 1 76 ? 7.375 3.086 -7.508 1 97.88 76 ASN B N 1
ATOM 1443 C CA . ASN B 1 76 ? 6.406 2.447 -8.398 1 97.88 76 ASN B CA 1
ATOM 1444 C C . ASN B 1 76 ? 7.102 1.716 -9.547 1 97.88 76 ASN B C 1
ATOM 1446 O O . ASN B 1 76 ? 8.039 2.242 -10.148 1 97.88 76 ASN B O 1
ATOM 1450 N N . VAL B 1 77 ? 6.582 0.544 -9.82 1 95.75 77 VAL B N 1
ATOM 1451 C CA . VAL B 1 77 ? 7.121 -0.272 -10.906 1 95.75 77 VAL B CA 1
ATOM 1452 C C . VAL B 1 77 ? 5.996 -0.677 -11.852 1 95.75 77 VAL B C 1
ATOM 1454 O O . VAL B 1 77 ? 4.965 -1.198 -11.422 1 95.75 77 VAL B O 1
ATOM 1457 N N . GLN B 1 78 ? 6.203 -0.398 -13.125 1 94.69 78 GLN B N 1
ATOM 1458 C CA . GLN B 1 78 ? 5.277 -0.924 -14.117 1 94.69 78 GLN B CA 1
ATOM 1459 C C . GLN B 1 78 ? 5.773 -2.252 -14.688 1 94.69 78 GLN B C 1
ATOM 1461 O O . GLN B 1 78 ? 6.906 -2.342 -15.164 1 94.69 78 GLN B O 1
ATOM 1466 N N . VAL B 1 79 ? 4.984 -3.238 -14.602 1 91.75 79 VAL B N 1
ATOM 1467 C CA . VAL B 1 79 ? 5.305 -4.555 -15.148 1 91.75 79 VAL B CA 1
ATOM 1468 C C . VAL B 1 79 ? 4.461 -4.82 -16.391 1 91.75 79 VAL B C 1
ATOM 1470 O O . VAL B 1 79 ? 3.234 -4.934 -16.297 1 91.75 79 VAL B O 1
ATOM 1473 N N . ASP B 1 80 ? 5.105 -4.934 -17.516 1 88.44 80 ASP B N 1
ATOM 1474 C CA . ASP B 1 80 ? 4.445 -5.16 -18.797 1 88.44 80 ASP B CA 1
ATOM 1475 C C . ASP B 1 80 ? 4.516 -6.633 -19.203 1 88.44 80 ASP B C 1
ATOM 1477 O O . ASP B 1 80 ? 5.582 -7.129 -19.578 1 88.44 80 ASP B O 1
ATOM 1481 N N . LEU B 1 81 ? 3.43 -7.262 -19.203 1 83.5 81 LEU B N 1
ATOM 1482 C CA . LEU B 1 81 ? 3.381 -8.688 -19.5 1 83.5 81 LEU B CA 1
ATOM 1483 C C . LEU B 1 81 ? 2.934 -8.922 -20.938 1 83.5 81 LEU B C 1
ATOM 1485 O O . LEU B 1 81 ? 2.672 -10.062 -21.344 1 83.5 81 LEU B O 1
ATOM 1489 N N . THR B 1 82 ? 2.697 -7.832 -21.672 1 78.25 82 THR B N 1
ATOM 1490 C CA . THR B 1 82 ? 2.26 -7.957 -23.062 1 78.25 82 THR B CA 1
ATOM 1491 C C . THR B 1 82 ? 3.396 -8.461 -23.938 1 78.25 82 THR B C 1
ATOM 1493 O O . THR B 1 82 ? 3.154 -9.039 -25 1 78.25 82 THR B O 1
ATOM 1496 N N . GLU B 1 83 ? 4.539 -7.98 -23.625 1 64.31 83 GLU B N 1
ATOM 1497 C CA . GLU B 1 83 ? 5.648 -8.305 -24.516 1 64.31 83 GLU B CA 1
ATOM 1498 C C . GLU B 1 83 ? 6.031 -9.781 -24.422 1 64.31 83 GLU B C 1
ATOM 1500 O O . GLU B 1 83 ? 6.598 -10.344 -25.344 1 64.31 83 GLU B O 1
ATOM 1505 N N . GLU B 1 84 ? 5.828 -10.336 -23.219 1 53.97 84 GLU B N 1
ATOM 1506 C CA . GLU B 1 84 ? 6.32 -11.711 -23.156 1 53.97 84 GLU B CA 1
ATOM 1507 C C . GLU B 1 84 ? 5.523 -12.625 -24.078 1 53.97 84 GLU B C 1
ATOM 1509 O O . GLU B 1 84 ? 5.664 -13.852 -24.016 1 53.97 84 GLU B O 1
ATOM 1514 N N . ILE B 1 85 ? 4.77 -12.039 -24.938 1 47.72 85 ILE B N 1
ATOM 1515 C CA . ILE B 1 85 ? 4.145 -12.93 -25.906 1 47.72 85 ILE B CA 1
ATOM 1516 C C . ILE B 1 85 ? 5.219 -13.734 -26.641 1 47.72 85 ILE B C 1
ATOM 1518 O O . ILE B 1 85 ? 5.844 -13.234 -27.578 1 47.72 85 ILE B O 1
ATOM 1522 N N . SER B 1 86 ? 6.297 -14.062 -26.094 1 47.38 86 SER B N 1
ATOM 1523 C CA . SER B 1 86 ? 6.906 -15.039 -26.984 1 47.38 86 SER B CA 1
ATOM 1524 C C . SER B 1 86 ? 5.898 -16.094 -27.406 1 47.38 86 SER B C 1
ATOM 1526 O O . SER B 1 86 ? 4.91 -16.344 -26.719 1 47.38 86 SER B O 1
ATOM 1528 N N . MET B 1 87 ? 6.121 -16.75 -28.672 1 44.22 87 MET B N 1
ATOM 1529 C CA . MET B 1 87 ? 5.371 -17.75 -29.422 1 44.22 87 MET B CA 1
ATOM 1530 C C . MET B 1 87 ? 4.66 -18.719 -28.484 1 44.22 87 MET B C 1
ATOM 1532 O O . MET B 1 87 ? 3.564 -19.203 -28.781 1 44.22 87 MET B O 1
ATOM 1536 N N . ASN B 1 88 ? 5.41 -19.641 -27.781 1 42.66 88 ASN B N 1
ATOM 1537 C CA . ASN B 1 88 ? 4.984 -21 -27.422 1 42.66 88 ASN B CA 1
ATOM 1538 C C . ASN B 1 88 ? 4.121 -21 -26.172 1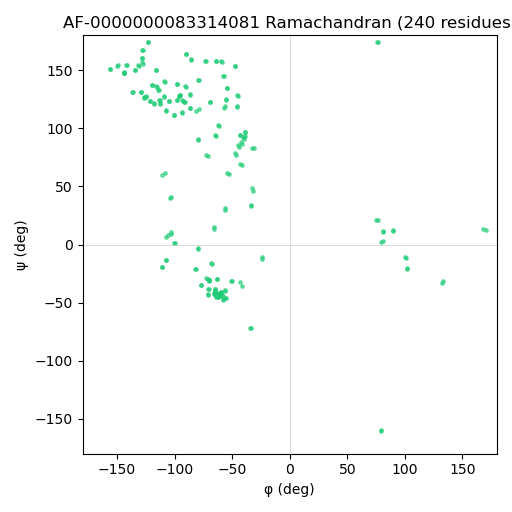 42.66 88 ASN B C 1
ATOM 1540 O O . ASN B 1 88 ? 3.699 -22.047 -25.703 1 42.66 88 ASN B O 1
ATOM 1544 N N . SER B 1 89 ? 4.168 -19.953 -25.281 1 46.09 89 SER B N 1
ATOM 1545 C CA . SER B 1 89 ? 3.576 -20.391 -24.016 1 46.09 89 SER B CA 1
ATOM 1546 C C . SER B 1 89 ? 2.092 -20.047 -23.953 1 46.09 89 SER B C 1
ATOM 1548 O O . SER B 1 89 ? 1.683 -18.953 -24.344 1 46.09 89 SER B O 1
ATOM 1550 N N . LEU B 1 90 ? 1.159 -20.875 -23.938 1 46.44 90 LEU B N 1
ATOM 1551 C CA . LEU B 1 90 ? -0.289 -21.031 -24.016 1 46.44 90 LEU B CA 1
ATOM 1552 C C . LEU B 1 90 ? -1.003 -19.953 -23.219 1 46.44 90 LEU B C 1
ATOM 1554 O O . LEU B 1 90 ? -2.176 -19.656 -23.469 1 46.44 90 LEU B O 1
ATOM 1558 N N . GLY B 1 91 ? -0.348 -19.547 -22 1 52.41 91 GLY B N 1
ATOM 1559 C CA . GLY B 1 91 ? -1.204 -18.734 -21.172 1 52.41 91 GLY B CA 1
ATOM 1560 C C . GLY B 1 91 ? -0.794 -17.266 -21.141 1 52.41 91 GLY B C 1
ATOM 1561 O O . GLY B 1 91 ? 0.163 -16.906 -20.453 1 52.41 91 GLY B O 1
ATOM 1562 N N . VAL B 1 92 ? -0.803 -16.609 -22.219 1 52.22 92 VAL B N 1
ATOM 1563 C CA . VAL B 1 92 ? -0.403 -15.242 -22.516 1 52.22 92 VAL B CA 1
ATOM 1564 C C . VAL B 1 92 ? -0.979 -14.281 -21.484 1 52.22 92 VAL B C 1
ATOM 1566 O O . VAL B 1 92 ? -2.197 -14.188 -21.312 1 52.22 92 VAL B O 1
ATOM 1569 N N . CYS B 1 93 ? -0.4 -14.219 -20.281 1 63.72 93 CYS B N 1
ATOM 1570 C CA . CYS B 1 93 ? -0.79 -13.055 -19.5 1 63.72 93 CYS B CA 1
ATOM 1571 C C . CYS B 1 93 ? -0.371 -11.766 -20.203 1 63.72 93 CYS B C 1
ATOM 1573 O O . CYS B 1 93 ? 0.765 -11.641 -20.656 1 63.72 93 CYS B O 1
ATOM 1575 N N . GLY B 1 94 ? -1.321 -10.961 -20.922 1 76.75 94 GLY B N 1
ATOM 1576 C CA . GLY B 1 94 ? -1.127 -9.773 -21.75 1 76.75 94 GLY B CA 1
ATOM 1577 C C . GLY B 1 94 ? -1.534 -8.492 -21.062 1 76.75 94 GLY B C 1
ATOM 1578 O O . GLY B 1 94 ? -2.082 -7.582 -21.688 1 76.75 94 GLY B O 1
ATOM 1579 N N . GLY B 1 95 ? -1.217 -8.422 -19.828 1 87.38 95 GLY B N 1
ATOM 1580 C CA . GLY B 1 95 ? -1.655 -7.184 -19.219 1 87.38 95 GLY B CA 1
ATOM 1581 C C . GLY B 1 95 ? -0.518 -6.391 -18.594 1 87.38 95 GLY B C 1
ATOM 1582 O O . GLY B 1 95 ? 0.654 -6.715 -18.797 1 87.38 95 GLY B O 1
ATOM 1583 N N . ILE B 1 96 ? -0.813 -5.238 -18.141 1 91.94 96 ILE B N 1
ATOM 1584 C CA . ILE B 1 96 ? 0.122 -4.34 -17.469 1 91.94 96 ILE B CA 1
ATOM 1585 C C . ILE B 1 96 ? -0.288 -4.164 -16.016 1 91.94 96 ILE B C 1
ATOM 1587 O O . ILE B 1 96 ? -1.47 -3.984 -15.711 1 91.94 96 ILE B O 1
ATOM 1591 N N . MET B 1 97 ? 0.699 -4.289 -15.148 1 93.31 97 MET B N 1
ATOM 1592 C CA . MET B 1 97 ? 0.46 -4.055 -13.727 1 93.31 97 MET B CA 1
ATOM 1593 C C . MET B 1 97 ? 1.325 -2.91 -13.211 1 93.31 97 MET B C 1
ATOM 1595 O O . MET B 1 97 ? 2.5 -2.803 -13.57 1 93.31 97 MET B O 1
ATOM 1599 N N . ASN B 1 98 ? 0.759 -2.018 -12.391 1 96.31 98 ASN B N 1
ATOM 1600 C CA . ASN B 1 98 ? 1.522 -1.079 -11.578 1 96.31 98 ASN B CA 1
ATOM 1601 C C . ASN B 1 98 ? 1.688 -1.585 -10.141 1 96.31 98 ASN B C 1
ATOM 1603 O O . ASN B 1 98 ? 0.707 -1.947 -9.492 1 96.31 98 ASN B O 1
ATOM 1607 N N . VAL B 1 99 ? 2.916 -1.648 -9.773 1 96.94 99 VAL B N 1
ATOM 1608 C CA . VAL B 1 99 ? 3.262 -2.221 -8.477 1 96.94 99 VAL B CA 1
ATOM 1609 C C . VAL B 1 99 ? 3.93 -1.159 -7.602 1 96.94 99 VAL B C 1
ATOM 1611 O O . VAL B 1 99 ? 4.918 -0.546 -8.008 1 96.94 99 VAL B O 1
ATOM 1614 N N . PHE B 1 100 ? 3.334 -0.887 -6.441 1 98.12 100 PHE B N 1
ATOM 1615 C CA . PHE B 1 100 ? 3.934 0.002 -5.457 1 98.12 100 PHE B CA 1
ATOM 1616 C C . PHE B 1 100 ? 4.797 -0.781 -4.473 1 98.12 100 PHE B C 1
ATOM 1618 O O . PHE B 1 100 ? 4.324 -1.732 -3.848 1 98.12 100 PHE B O 1
ATOM 1625 N N . VAL B 1 101 ? 6.043 -0.427 -4.379 1 98.38 101 VAL B N 1
ATOM 1626 C CA . VAL B 1 101 ? 6.984 -1.111 -3.502 1 98.38 101 VAL B CA 1
ATOM 1627 C C . VAL B 1 101 ? 7.426 -0.172 -2.383 1 98.38 101 VAL B C 1
ATOM 1629 O O . VAL B 1 101 ? 7.922 0.926 -2.645 1 98.38 101 VAL B O 1
ATOM 1632 N N . GLU B 1 102 ? 7.242 -0.612 -1.14 1 98 102 GLU B N 1
ATOM 1633 C CA . GLU B 1 102 ? 7.594 0.257 -0.021 1 98 102 GLU B CA 1
ATOM 1634 C C . GLU B 1 102 ? 8.375 -0.505 1.045 1 98 102 GLU B C 1
ATOM 1636 O O . GLU B 1 102 ? 8.18 -1.707 1.229 1 98 102 GLU B O 1
ATOM 164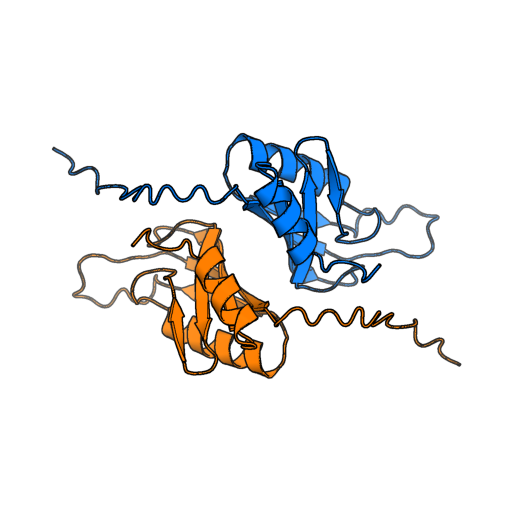1 N N . PRO B 1 103 ? 9.266 0.195 1.767 1 97.44 103 PRO B N 1
ATOM 1642 C CA . PRO B 1 103 ? 10.016 -0.443 2.852 1 97.44 103 PRO B CA 1
ATOM 1643 C C . PRO B 1 103 ? 9.195 -0.584 4.133 1 97.44 103 PRO B C 1
ATOM 1645 O O . PRO B 1 103 ? 8.406 0.301 4.461 1 97.44 103 PRO B O 1
ATOM 1648 N N . TRP B 1 104 ? 9.344 -1.663 4.812 1 93.94 104 TRP B N 1
ATOM 1649 C CA . TRP B 1 104 ? 8.82 -1.913 6.148 1 93.94 104 TRP B CA 1
ATOM 1650 C C . TRP B 1 104 ? 9.945 -2.23 7.125 1 93.94 104 TRP B C 1
ATOM 1652 O O . TRP B 1 104 ? 10.703 -3.182 6.926 1 93.94 104 TRP B O 1
ATOM 1662 N N . ARG B 1 105 ? 10 -1.46 8.148 1 93.44 105 ARG B N 1
ATOM 1663 C CA . ARG B 1 105 ? 11.094 -1.564 9.109 1 93.44 105 ARG B CA 1
ATOM 1664 C C . ARG B 1 105 ? 10.586 -1.993 10.477 1 93.44 105 ARG B C 1
ATOM 1666 O O . ARG B 1 105 ? 9.43 -1.724 10.828 1 93.44 105 ARG B O 1
ATOM 1673 N N . PRO B 1 106 ? 11.492 -2.709 11.203 1 89.56 106 PRO B N 1
ATOM 1674 C CA . PRO B 1 106 ? 11.094 -3.027 12.578 1 89.56 106 PRO B CA 1
ATOM 1675 C C . PRO B 1 106 ? 10.719 -1.787 13.383 1 89.56 106 PRO B C 1
ATOM 1677 O O . PRO B 1 106 ? 11.312 -0.722 13.195 1 89.56 106 PRO B O 1
ATOM 1680 N N . GLN B 1 107 ? 9.547 -1.797 13.938 1 72.62 107 GLN B N 1
ATOM 1681 C CA . GLN B 1 107 ? 9.102 -0.648 14.719 1 72.62 107 GLN B CA 1
ATOM 1682 C C . GLN B 1 107 ? 9.844 -0.573 16.047 1 72.62 107 GLN B C 1
ATOM 1684 O O . GLN B 1 107 ? 9.906 -1.558 16.797 1 72.62 107 GLN B O 1
ATOM 1689 N N . THR B 1 108 ? 11.016 -0.133 15.992 1 59.59 108 THR B N 1
ATOM 1690 C CA . THR B 1 108 ? 11.617 0.088 17.297 1 59.59 108 THR B CA 1
ATOM 1691 C C . THR B 1 108 ? 10.766 1.045 18.141 1 59.59 108 THR B C 1
ATOM 1693 O O . THR B 1 108 ? 10.07 1.904 17.594 1 59.59 108 THR B O 1
ATOM 1696 N N . GLY B 1 109 ? 10.25 0.657 19.234 1 47.97 109 GLY B N 1
ATOM 1697 C CA . GLY B 1 109 ? 9.656 1.567 20.188 1 47.97 109 GLY B CA 1
ATOM 1698 C C . GLY B 1 109 ? 10.188 2.984 20.078 1 47.97 109 GLY B C 1
ATOM 1699 O O . GLY B 1 109 ? 9.992 3.797 20.984 1 47.97 109 GLY B O 1
ATOM 1700 N N . ASP B 1 110 ? 11.266 3.207 19.312 1 42.16 110 ASP B N 1
ATOM 1701 C CA . ASP B 1 110 ? 11.805 4.555 19.484 1 42.16 110 ASP B CA 1
ATOM 1702 C C . ASP B 1 110 ? 10.992 5.57 18.672 1 42.16 110 ASP B C 1
ATOM 1704 O O . ASP B 1 110 ? 10.75 5.379 17.484 1 42.16 110 ASP B O 1
ATOM 1708 N N . VAL B 1 111 ? 9.977 6.129 19.297 1 39.28 111 VAL B N 1
ATOM 1709 C CA . VAL B 1 111 ? 9.289 7.359 18.938 1 39.28 111 VAL B CA 1
ATOM 1710 C C . VAL B 1 111 ? 10.281 8.344 18.312 1 39.28 111 VAL B C 1
ATOM 1712 O O . VAL B 1 111 ? 10.961 9.078 19.016 1 39.28 111 VAL B O 1
ATOM 1715 N N . SER B 1 112 ? 11.25 7.996 17.609 1 37.25 112 SER B N 1
ATOM 1716 C CA . SER B 1 112 ? 11.984 9.18 17.188 1 37.25 112 SER B CA 1
ATOM 1717 C C . SER B 1 112 ? 11.133 10.062 16.281 1 37.25 112 SER B C 1
ATOM 1719 O O . SER B 1 112 ? 10.477 9.562 15.359 1 37.25 112 SER B O 1
ATOM 1721 N N . THR B 1 113 ? 10.445 11.055 16.812 1 34.72 113 THR B N 1
ATOM 1722 C CA . THR B 1 113 ? 9.844 12.273 16.297 1 34.72 113 THR B CA 1
ATOM 1723 C C . THR B 1 113 ? 10.664 12.82 15.133 1 34.72 113 THR B C 1
ATOM 1725 O O . THR B 1 113 ? 11.734 13.398 15.344 1 34.72 113 THR B O 1
ATOM 1728 N N . THR B 1 114 ? 11.062 12.102 14.234 1 36.41 114 THR B N 1
ATOM 1729 C CA . THR B 1 114 ? 11.758 12.914 13.242 1 36.41 114 THR B CA 1
ATOM 1730 C C . THR B 1 114 ? 10.867 14.055 12.758 1 36.41 114 THR B C 1
ATOM 1732 O O . THR B 1 114 ? 9.875 13.828 12.062 1 36.41 114 THR B O 1
ATOM 1735 N N . GLU B 1 115 ? 10.461 14.93 13.602 1 32.78 115 GLU B N 1
ATOM 1736 C CA . GLU B 1 115 ? 10.039 16.297 13.305 1 32.78 115 GLU B CA 1
ATOM 1737 C C . GLU B 1 115 ? 10.961 16.938 12.273 1 32.78 115 GLU B C 1
ATOM 1739 O O . GLU B 1 115 ? 12.148 17.141 12.539 1 32.78 115 GLU B O 1
ATOM 1744 N N . ALA B 1 116 ? 11.008 16.578 11.109 1 36 116 ALA B N 1
ATOM 1745 C CA . ALA B 1 116 ? 11.711 17.5 10.219 1 36 116 ALA B CA 1
ATOM 1746 C C . ALA B 1 116 ? 11.289 18.938 10.477 1 36 116 ALA B C 1
ATOM 1748 O O . ALA B 1 116 ? 10.117 19.297 10.32 1 36 116 ALA B O 1
ATOM 1749 N N . ALA B 1 117 ? 11.906 19.688 11.461 1 34.19 117 ALA B N 1
ATOM 1750 C CA . ALA B 1 117 ? 11.797 21.141 11.625 1 34.19 117 ALA B CA 1
ATOM 1751 C C . ALA B 1 117 ? 11.961 21.859 10.281 1 34.19 117 ALA B C 1
ATOM 1753 O O . ALA B 1 117 ? 12.812 21.469 9.477 1 34.19 117 ALA B O 1
ATOM 1754 N N . PRO B 1 118 ? 10.984 22.578 9.797 1 32.22 118 PRO B N 1
ATOM 1755 C CA . PRO B 1 118 ? 11.203 23.453 8.648 1 32.22 118 PRO B CA 1
ATOM 1756 C C . PRO B 1 118 ? 12.531 24.219 8.727 1 32.22 118 PRO B C 1
ATOM 1758 O O . PRO B 1 118 ? 12.93 24.641 9.812 1 32.22 118 PRO B O 1
ATOM 1761 N N . SER B 1 119 ? 13.594 23.594 8.211 1 34.44 119 SER B N 1
ATOM 1762 C CA . SER B 1 119 ? 14.781 24.438 8.141 1 34.44 119 SER B CA 1
ATOM 1763 C C . SER B 1 119 ? 14.406 25.891 7.887 1 34.44 119 SER B C 1
ATOM 1765 O O . SER B 1 119 ? 13.773 26.203 6.879 1 34.44 119 SER B O 1
ATOM 1767 N N . ALA B 1 120 ? 14.039 26.719 8.906 1 32.38 120 ALA B N 1
ATOM 1768 C CA . ALA B 1 120 ? 14.055 28.172 8.836 1 32.38 120 ALA B CA 1
ATOM 1769 C C . ALA B 1 120 ? 15.305 28.672 8.102 1 32.38 120 ALA B C 1
ATOM 1771 O O . ALA B 1 120 ? 16.422 28.312 8.461 1 32.38 120 ALA B O 1
ATOM 1772 N N . ALA B 1 121 ? 15.25 28.891 6.789 1 31.72 121 ALA B N 1
ATOM 1773 C CA . ALA B 1 121 ? 16.234 29.75 6.137 1 31.72 121 ALA B CA 1
ATOM 1774 C C . ALA B 1 121 ? 16.562 30.969 7.004 1 31.72 121 ALA B C 1
ATOM 1776 O O . ALA B 1 121 ? 15.664 31.703 7.426 1 31.72 121 ALA B O 1
ATOM 1777 N N . ASN B 1 122 ? 17.594 30.844 7.809 1 28.08 122 ASN B N 1
ATOM 1778 C CA . ASN B 1 122 ? 18.234 32.094 8.164 1 28.08 122 ASN B CA 1
ATOM 1779 C C . ASN B 1 122 ? 18.484 32.969 6.93 1 28.08 122 ASN B C 1
ATOM 1781 O O . ASN B 1 122 ? 18.953 32.469 5.902 1 28.08 122 ASN B O 1
#

InterPro domains:
  IPR003777 XdhC- CoxI [PF02625] (14-78)
  IPR052698 Molybdenum Cofactor Utilization and Processing [PTHR30388] (5-107)

pLDDT: mean 79.1, std 22.05, range [27.33, 98.38]

Radius of gyration: 19.26 Å; Cα contacts (8 Å, |Δi|>4): 475; chains: 2; bounding box: 37×61×55 Å

Secondary structure (DSSP, 8-state):
-----HHHHHHHHHHTT--EEEEEEEEEES--SS-TT-EEEE-TTS-EEE-SSTTSSHHHHHHHHHHHHHH---EEEEEE-STT--TT-S-----EEEEEEEEE----S-------------/-----HHHHHHHHHHTT--EEEEEEEEEES--SS-TT-EEEE-TTS-EEE-SSTTSSHHHHHHHHHHHHHH---EEEEEE-STT--TT-S-----EEEEEEEEE----S-------------